Protein AF-A0A6V7WY83-F1 (afdb_monomer)

Solvent-accessible surface area (backbone atoms only — not comparable to full-atom values): 13152 Å² total; per-residue (Å²): 135,62,70,65,58,57,52,51,50,51,52,49,50,51,55,50,52,51,52,49,53,51,50,54,50,52,52,53,50,50,53,57,44,48,75,27,48,89,73,71,54,66,61,45,26,69,58,51,51,53,51,48,52,54,61,70,31,86,90,43,90,66,53,75,66,56,56,50,48,50,48,52,48,47,45,56,22,28,56,30,62,46,68,61,36,6,47,59,43,34,69,76,31,90,92,35,24,68,62,49,52,54,48,49,42,55,50,53,49,52,50,53,58,51,55,60,73,51,49,48,91,40,65,75,38,22,52,49,48,56,64,47,44,60,50,58,30,47,56,72,46,59,42,46,87,49,29,37,63,42,59,96,38,74,84,49,41,58,58,52,41,51,51,35,47,62,58,44,43,86,60,35,39,74,66,51,44,51,38,49,51,51,49,51,52,55,27,67,51,70,97,58,70,55,52,58,68,69,45,49,52,37,48,50,51,44,45,51,56,31,51,33,56,64,71,66,54,84,68,87,72,74,76,69,74,61,60,70,70,65,60,82,70,69,80,129

Secondary structure (DSSP, 8-state):
--HHHHHHHHHHHHHHHHHHHHHHHHHHHHHHHHTTGGGT-PPPHHHHHHHHHHHT-TTS---HHHHHHHHHHHHHHHT---TTT-GGGGGG-TTTHHHHHHHHHHHHHHHHHHHHH--TTSHHHHHHHHHHHHHHHHHHS-STTT-GGGTT-TTTHHHHHHHHHHHHGGG--HHHHHHHHHHHHHHTSSSS-SS-HHHHHHHHHHHHHHHHHHTT---TT--GGGSTTTSTT---

Organism: Meloidogyne enterolobii (NCBI:txid390850)

Foldseek 3Di:
DDPVVVVVVVVVVVVVVVVVVVLVVLQVVLVVQLVCLVVVPAAFLVVLLVSLVQQLDPVRPHDPVSLLSSLLSLQSLQQDLDCGSRNVVLCVDPVRNVSSLVSLLSSVLVLLVLLLVADLVDLVRLVSLQSNLLSLLLLCDPDCRSRVNCVVVVVCSLVSNVSSLVSCLVVLDPSSLVSLVNNLCSQPPDDDRSHDPVSSVSSVSSSVSSVCSVVVPPCSDDPVPVVVVPVVPDDD

pLDDT: mean 84.51, std 15.87, range [28.5, 95.88]

Structure (mmCIF, N/CA/C/O backbone):
data_AF-A0A6V7WY83-F1
#
_entry.id   AF-A0A6V7WY83-F1
#
loop_
_atom_site.group_PDB
_atom_site.id
_atom_site.type_symbol
_atom_site.label_atom_id
_atom_site.label_alt_id
_atom_site.label_comp_id
_atom_site.label_asym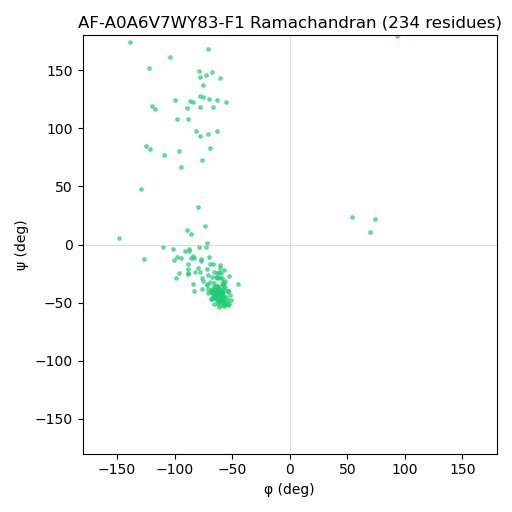_id
_atom_site.label_entity_id
_atom_site.label_seq_id
_atom_site.pdbx_PDB_ins_code
_atom_site.Cartn_x
_atom_site.Cartn_y
_atom_site.Cartn_z
_atom_site.occupancy
_atom_site.B_iso_or_equiv
_atom_site.auth_seq_id
_atom_site.auth_comp_id
_atom_site.auth_asym_id
_atom_site.auth_atom_id
_atom_site.pdbx_PDB_model_num
ATOM 1 N N . MET A 1 1 ? 8.026 -30.517 -40.833 1.00 54.44 1 MET A N 1
ATOM 2 C CA . MET A 1 1 ? 7.761 -29.349 -39.965 1.00 54.44 1 MET A CA 1
ATOM 3 C C . MET A 1 1 ? 6.560 -29.730 -39.121 1.00 54.44 1 MET A C 1
ATOM 5 O O . MET A 1 1 ? 5.468 -29.857 -39.664 1.00 54.44 1 MET A O 1
ATOM 9 N N . ASP A 1 2 ? 6.800 -30.103 -37.867 1.00 61.19 2 ASP A N 1
ATOM 10 C CA . ASP A 1 2 ? 5.861 -30.913 -37.087 1.00 61.19 2 ASP A CA 1
ATOM 11 C C . ASP A 1 2 ? 4.600 -30.136 -36.712 1.00 61.19 2 ASP A C 1
ATOM 13 O O . ASP A 1 2 ? 4.671 -29.077 -36.088 1.00 61.19 2 ASP A O 1
ATOM 17 N N . GLN A 1 3 ? 3.431 -30.686 -37.055 1.00 68.44 3 GLN A N 1
ATOM 18 C CA . GLN A 1 3 ? 2.115 -30.130 -36.706 1.00 68.44 3 GLN A CA 1
ATOM 19 C C . GLN A 1 3 ? 1.974 -29.850 -35.198 1.00 68.44 3 GLN A C 1
ATOM 21 O O . GLN A 1 3 ? 1.271 -28.919 -34.809 1.00 68.44 3 GLN A O 1
ATOM 26 N N . ASN A 1 4 ? 2.710 -30.583 -34.359 1.00 79.62 4 ASN A N 1
ATOM 27 C CA . ASN A 1 4 ? 2.767 -30.378 -32.912 1.00 79.62 4 ASN A CA 1
ATOM 28 C C . ASN A 1 4 ? 3.344 -29.005 -32.527 1.00 79.62 4 ASN A C 1
ATOM 30 O O . ASN A 1 4 ? 2.796 -28.340 -31.652 1.00 79.62 4 ASN A O 1
ATOM 34 N N . ILE A 1 5 ? 4.364 -28.518 -33.243 1.00 86.12 5 ILE A N 1
ATOM 35 C CA . ILE A 1 5 ? 4.978 -27.207 -32.977 1.00 86.12 5 ILE A CA 1
ATOM 36 C C . ILE A 1 5 ? 3.976 -26.082 -33.258 1.00 86.12 5 ILE A C 1
ATOM 38 O O . ILE A 1 5 ? 3.876 -25.124 -32.492 1.00 86.12 5 ILE A O 1
ATOM 42 N N . LEU A 1 6 ? 3.193 -26.203 -34.336 1.00 86.62 6 LEU A N 1
ATOM 43 C CA . LEU A 1 6 ? 2.174 -25.211 -34.681 1.00 86.62 6 LEU A CA 1
ATOM 44 C C . LEU A 1 6 ? 1.051 -25.174 -33.632 1.00 86.62 6 LEU A C 1
ATOM 46 O O . LEU A 1 6 ? 0.606 -24.095 -33.240 1.00 86.62 6 LEU A O 1
ATOM 50 N N . VAL A 1 7 ? 0.605 -26.342 -33.160 1.00 89.75 7 VAL A N 1
ATOM 51 C CA . VAL A 1 7 ? -0.433 -26.457 -32.123 1.00 89.75 7 VAL A CA 1
ATOM 52 C C . VAL A 1 7 ? 0.045 -25.862 -30.798 1.00 89.75 7 VAL A C 1
ATOM 54 O O . VAL A 1 7 ? -0.696 -25.106 -30.163 1.00 89.75 7 VAL A O 1
ATOM 57 N N . ASP A 1 8 ? 1.284 -26.134 -30.397 1.00 90.62 8 ASP A N 1
ATOM 58 C CA . ASP A 1 8 ? 1.850 -25.590 -29.163 1.00 90.62 8 ASP A CA 1
ATOM 59 C C . ASP A 1 8 ? 2.059 -24.076 -29.252 1.00 90.62 8 ASP A C 1
ATOM 61 O O . ASP A 1 8 ? 1.702 -23.345 -28.321 1.00 90.62 8 ASP A O 1
ATOM 65 N N . LEU A 1 9 ? 2.502 -23.572 -30.408 1.00 90.00 9 LEU A N 1
ATOM 66 C CA . LEU A 1 9 ? 2.594 -22.136 -30.665 1.00 90.00 9 LEU A CA 1
ATOM 67 C C . LEU A 1 9 ? 1.218 -21.459 -30.578 1.00 90.00 9 LEU A C 1
ATOM 69 O O . LEU A 1 9 ? 1.082 -20.409 -29.949 1.00 90.00 9 LEU A O 1
ATOM 73 N N . GLN A 1 10 ? 0.173 -22.065 -31.151 1.00 90.00 10 GLN A N 1
ATOM 74 C CA . GLN A 1 10 ? -1.194 -21.541 -31.073 1.00 90.00 10 GLN A CA 1
ATOM 75 C C . GLN A 1 10 ? -1.731 -21.528 -29.637 1.00 90.00 10 GLN A C 1
ATOM 77 O O . GLN A 1 10 ? -2.375 -20.556 -29.232 1.00 90.00 10 GLN A O 1
ATOM 82 N N . ARG A 1 11 ? -1.467 -22.574 -28.845 1.00 90.06 11 ARG A N 1
ATOM 83 C CA . ARG A 1 11 ? -1.844 -22.631 -27.422 1.00 90.06 11 ARG A CA 1
ATOM 84 C C . ARG A 1 11 ? -1.148 -21.535 -26.624 1.00 90.06 11 ARG A C 1
ATOM 86 O O . ARG A 1 11 ? -1.812 -20.811 -25.877 1.00 90.06 11 ARG A O 1
ATOM 93 N N . PHE A 1 12 ? 0.156 -21.367 -26.830 1.00 88.88 12 PHE A N 1
ATOM 94 C CA . PHE A 1 12 ? 0.932 -20.319 -26.179 1.00 88.88 12 PHE A CA 1
ATOM 95 C C . PHE A 1 12 ? 0.417 -18.924 -26.555 1.00 88.88 12 PHE A C 1
ATOM 97 O O . PHE A 1 12 ? 0.133 -18.114 -25.669 1.00 88.88 12 PHE A O 1
ATOM 104 N N . ALA A 1 13 ? 0.206 -18.669 -27.851 1.00 85.75 13 ALA A N 1
ATOM 105 C CA . ALA A 1 13 ? -0.299 -17.397 -28.358 1.00 85.75 13 ALA A CA 1
ATOM 106 C C . ALA A 1 13 ? -1.690 -17.060 -27.797 1.00 85.75 13 ALA A C 1
ATOM 108 O O . ALA A 1 13 ? -1.910 -15.941 -27.333 1.00 85.75 13 ALA A O 1
ATOM 109 N N . ARG A 1 14 ? -2.622 -18.024 -27.758 1.00 89.12 14 ARG A N 1
ATOM 110 C CA . ARG A 1 14 ? -3.957 -17.832 -27.160 1.00 89.12 14 ARG A CA 1
ATOM 111 C C . ARG A 1 14 ? -3.870 -17.501 -25.674 1.00 89.12 14 ARG A C 1
ATOM 113 O O . ARG A 1 14 ? -4.518 -16.559 -25.224 1.00 89.12 14 ARG A O 1
ATOM 120 N N . GLY A 1 15 ? -3.046 -18.236 -24.925 1.00 87.50 15 GLY A N 1
ATOM 121 C CA . GLY A 1 15 ? -2.824 -17.972 -23.504 1.00 87.50 15 GLY A CA 1
ATOM 122 C C . GLY A 1 15 ? -2.236 -16.581 -23.260 1.00 87.50 15 GLY A C 1
ATOM 123 O O . GLY A 1 15 ? -2.701 -15.861 -22.379 1.00 87.50 15 GLY A O 1
ATOM 124 N N . TYR A 1 16 ? -1.252 -16.177 -24.065 1.00 85.56 16 TYR A N 1
ATOM 125 C CA . TYR A 1 16 ? -0.654 -14.845 -23.997 1.00 85.56 16 TYR A CA 1
ATOM 126 C C . TYR A 1 16 ? -1.677 -13.740 -24.296 1.00 85.56 16 TYR A C 1
ATOM 128 O O . TYR A 1 16 ? -1.819 -12.810 -23.504 1.00 85.56 16 TYR A O 1
ATOM 136 N N . LEU A 1 17 ? -2.444 -13.863 -25.386 1.00 85.12 17 LEU A N 1
ATOM 137 C CA . LEU A 1 17 ? -3.462 -12.879 -25.769 1.00 85.12 17 LEU A CA 1
ATOM 138 C C . LEU A 1 17 ? -4.568 -12.741 -24.715 1.00 85.12 17 LEU A C 1
ATOM 140 O O . LEU A 1 17 ? -4.991 -11.624 -24.423 1.00 85.12 17 LEU A O 1
ATOM 144 N N . LEU A 1 18 ? -5.019 -13.851 -24.122 1.00 88.38 18 LEU A N 1
ATOM 145 C CA . LEU A 1 18 ? -6.007 -13.827 -23.041 1.00 88.38 18 LEU A CA 1
ATOM 146 C C . LEU A 1 18 ? -5.470 -13.113 -21.798 1.00 88.38 18 LEU A C 1
ATOM 148 O O . LEU A 1 18 ? -6.160 -12.253 -21.253 1.00 88.38 18 LEU A O 1
ATOM 152 N N . ARG A 1 19 ? -4.231 -13.408 -21.382 1.00 84.50 19 ARG A N 1
ATOM 153 C CA . ARG A 1 19 ? -3.586 -12.717 -20.254 1.00 84.50 19 ARG A CA 1
ATOM 154 C C . ARG A 1 19 ? -3.428 -11.221 -20.518 1.00 84.50 19 ARG A C 1
ATOM 156 O O . ARG A 1 19 ? -3.717 -10.429 -19.629 1.00 84.50 19 ARG A O 1
ATOM 163 N N . LYS A 1 20 ? -3.055 -10.835 -21.742 1.00 83.06 20 LYS A N 1
ATOM 164 C CA . LYS A 1 20 ? -2.945 -9.426 -22.142 1.00 83.06 20 LYS A CA 1
ATOM 165 C C . LYS A 1 20 ? -4.294 -8.702 -22.079 1.00 83.06 20 LYS A C 1
ATOM 167 O O . LYS A 1 20 ? -4.387 -7.653 -21.458 1.00 83.06 20 LYS A O 1
ATOM 172 N N . ARG A 1 21 ? -5.362 -9.293 -22.629 1.00 86.38 21 ARG A N 1
ATOM 173 C CA . ARG A 1 21 ? -6.723 -8.720 -22.549 1.00 86.38 21 ARG A CA 1
ATOM 174 C C . ARG A 1 21 ? -7.217 -8.590 -21.113 1.00 86.38 21 ARG A C 1
ATOM 176 O O . ARG A 1 21 ? -7.842 -7.594 -20.767 1.00 86.38 21 ARG A O 1
ATOM 183 N N . PHE A 1 22 ? -6.943 -9.595 -20.283 1.00 86.50 22 PHE A N 1
ATOM 184 C CA . PHE A 1 22 ? -7.258 -9.533 -18.861 1.00 86.50 22 PHE A CA 1
ATOM 185 C C . PHE A 1 22 ? -6.503 -8.385 -18.181 1.00 86.50 22 PHE A C 1
ATOM 187 O O . PHE A 1 22 ? -7.103 -7.623 -17.427 1.00 86.50 22 PHE A O 1
ATOM 194 N N . GLN A 1 23 ? -5.220 -8.209 -18.506 1.00 83.69 23 GLN A N 1
ATOM 195 C CA . GLN A 1 23 ? -4.424 -7.097 -18.001 1.00 83.69 23 GLN A CA 1
ATOM 196 C C . GLN A 1 23 ? -4.987 -5.734 -18.407 1.00 83.69 23 GLN A C 1
ATOM 198 O O . GLN A 1 23 ? -5.176 -4.875 -17.546 1.00 83.69 23 GLN A O 1
ATOM 203 N N . ASP A 1 24 ? -5.327 -5.557 -19.682 1.00 86.62 24 ASP A N 1
ATOM 204 C CA . ASP A 1 24 ? -5.935 -4.320 -20.175 1.00 86.62 24 ASP A CA 1
ATOM 205 C C . ASP A 1 24 ? -7.284 -4.044 -19.486 1.00 86.62 24 ASP A C 1
ATOM 207 O O . ASP A 1 24 ? -7.573 -2.908 -19.111 1.00 86.62 24 ASP A O 1
ATOM 211 N N . SER A 1 25 ? -8.089 -5.084 -19.237 1.00 88.75 25 SER A N 1
ATOM 212 C CA . SER A 1 25 ? -9.352 -4.966 -18.498 1.00 88.75 25 SER A CA 1
ATOM 213 C C . SER A 1 25 ? -9.144 -4.472 -17.065 1.00 88.75 25 SER A C 1
ATOM 215 O O . SER A 1 25 ? -9.853 -3.569 -16.627 1.00 88.75 25 SER A O 1
ATOM 217 N N . VAL A 1 26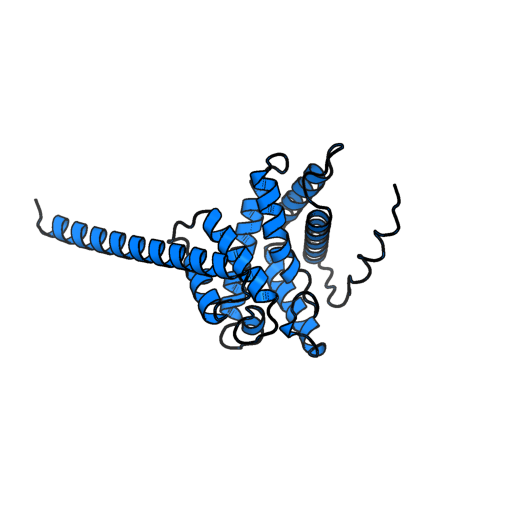 ? -8.175 -5.037 -16.339 1.00 87.38 26 VAL A N 1
ATOM 218 C CA . VAL A 1 26 ? -7.857 -4.637 -14.957 1.00 87.38 26 VAL A CA 1
ATOM 219 C C . VAL A 1 26 ? -7.328 -3.205 -14.914 1.00 87.38 26 VAL A C 1
ATOM 221 O O . VAL A 1 26 ? -7.748 -2.421 -14.064 1.00 87.38 26 VAL A O 1
ATOM 224 N N . ARG A 1 27 ? -6.462 -2.824 -15.861 1.00 87.44 27 ARG A N 1
ATOM 225 C CA . ARG A 1 27 ? -5.957 -1.450 -15.988 1.00 87.44 27 ARG A CA 1
ATOM 226 C C . ARG A 1 27 ? -7.095 -0.455 -16.216 1.00 87.44 27 ARG A C 1
ATOM 228 O O . ARG A 1 27 ? -7.180 0.551 -15.516 1.00 87.44 27 ARG A O 1
ATOM 235 N N . ASN A 1 28 ? -7.990 -0.746 -17.157 1.00 89.69 28 ASN A N 1
ATOM 236 C CA . ASN A 1 28 ? -9.140 0.112 -17.446 1.00 89.69 28 ASN A CA 1
ATOM 237 C C . ASN A 1 28 ? -10.076 0.233 -16.239 1.00 89.69 28 ASN A C 1
ATOM 239 O O . ASN A 1 28 ? -10.600 1.311 -15.957 1.00 89.69 28 ASN A O 1
ATOM 243 N N . GLU A 1 29 ? -10.265 -0.861 -15.504 1.00 90.69 29 GLU A N 1
ATOM 244 C CA . GLU A 1 29 ? -11.048 -0.864 -14.276 1.00 90.69 29 GLU A CA 1
ATOM 245 C C . GLU A 1 29 ? -10.412 0.003 -13.180 1.00 90.69 29 GLU A C 1
ATOM 247 O O . GLU A 1 29 ? -11.119 0.799 -12.563 1.00 90.69 29 GLU A O 1
ATOM 252 N N . LEU A 1 30 ? -9.092 -0.071 -12.983 1.00 90.25 30 LEU A N 1
ATOM 253 C CA . LEU A 1 30 ? -8.368 0.783 -12.033 1.00 90.25 30 LEU A CA 1
ATOM 254 C C . LEU A 1 30 ? -8.509 2.262 -12.371 1.00 90.25 30 LEU A C 1
ATOM 256 O O . LEU A 1 30 ? -8.848 3.049 -11.493 1.00 90.25 30 LEU A O 1
ATOM 260 N N . VAL A 1 31 ? -8.315 2.635 -13.638 1.00 90.31 31 VAL A N 1
ATOM 261 C CA . VAL A 1 31 ? -8.489 4.023 -14.094 1.00 90.31 31 VAL A CA 1
ATOM 262 C C . VAL A 1 31 ? -9.931 4.488 -13.870 1.00 90.31 31 VAL A C 1
ATOM 264 O O . VAL A 1 31 ? -10.163 5.581 -13.359 1.00 90.31 31 VAL A O 1
ATOM 267 N N . CYS A 1 32 ? -10.918 3.645 -14.187 1.00 90.44 32 CYS A N 1
ATOM 268 C CA . CYS A 1 32 ? -12.332 3.950 -13.967 1.00 90.44 32 CYS A CA 1
ATOM 269 C C . CYS A 1 32 ? -12.661 4.166 -12.483 1.00 90.44 32 CYS A C 1
ATOM 271 O O . CYS A 1 32 ? -13.420 5.079 -12.154 1.00 90.44 32 CYS A O 1
ATOM 273 N N . ILE A 1 33 ? -12.099 3.347 -11.589 1.00 91.31 33 ILE A N 1
ATOM 274 C CA . ILE A 1 33 ? -12.277 3.493 -10.141 1.00 91.31 33 ILE A CA 1
ATOM 275 C C . ILE A 1 33 ? -11.573 4.757 -9.640 1.00 91.31 33 ILE A C 1
ATOM 277 O O . ILE A 1 33 ? -12.188 5.532 -8.910 1.00 91.31 33 ILE A O 1
ATOM 281 N N . HIS A 1 34 ? -10.324 4.992 -10.050 1.00 90.31 34 HIS A N 1
ATOM 282 C CA . HIS A 1 34 ? -9.534 6.153 -9.630 1.00 90.31 34 HIS A CA 1
ATOM 283 C C . HIS A 1 34 ? -10.227 7.471 -9.989 1.00 90.31 34 HIS A C 1
ATOM 285 O O . HIS A 1 34 ? -10.458 8.307 -9.117 1.00 90.31 34 HIS A O 1
ATOM 291 N N . ASN A 1 35 ? -10.727 7.584 -11.223 1.00 89.44 35 ASN A N 1
ATOM 292 C CA . ASN A 1 35 ? -11.493 8.746 -11.689 1.00 89.44 35 ASN A CA 1
ATOM 293 C C . ASN A 1 35 ? -12.792 8.994 -10.898 1.00 89.44 35 ASN A C 1
ATOM 295 O O . ASN A 1 35 ? -13.368 10.077 -10.972 1.00 89.44 35 ASN A O 1
ATOM 299 N N . LYS A 1 36 ? -13.285 7.991 -10.163 1.00 89.00 36 LYS A N 1
ATOM 300 C CA . LYS A 1 36 ? -14.518 8.052 -9.368 1.00 89.00 36 LYS A CA 1
ATOM 301 C C . LYS A 1 36 ? -14.274 8.263 -7.869 1.00 89.00 36 LYS A C 1
ATOM 303 O O . LYS A 1 36 ? -15.253 8.433 -7.138 1.00 89.00 36 LYS A O 1
ATOM 308 N N . ILE A 1 37 ? -13.015 8.296 -7.410 1.00 86.44 37 ILE A N 1
ATOM 309 C CA . ILE A 1 37 ? -12.666 8.522 -5.995 1.00 86.44 37 ILE A CA 1
ATOM 310 C C . ILE A 1 37 ? -13.233 9.856 -5.497 1.00 86.44 37 ILE A C 1
ATOM 312 O O . ILE A 1 37 ? -13.820 9.899 -4.418 1.00 86.44 37 ILE A O 1
ATOM 316 N N . SER A 1 38 ? -13.111 10.926 -6.291 1.00 78.88 38 SER A N 1
ATOM 317 C CA . SER A 1 38 ? -13.595 12.273 -5.944 1.00 78.88 38 SER A CA 1
ATOM 318 C C . SER A 1 38 ? -15.101 12.324 -5.671 1.00 78.88 38 SER A C 1
ATOM 320 O O . SER A 1 38 ? -15.553 13.110 -4.845 1.00 78.88 38 SER A O 1
ATOM 322 N N . ASN A 1 39 ? -15.868 11.429 -6.296 1.00 79.44 39 ASN A N 1
ATOM 323 C CA . ASN A 1 39 ? -17.313 11.300 -6.108 1.00 79.44 39 ASN A CA 1
ATOM 324 C C . ASN A 1 39 ? -17.684 10.333 -4.966 1.00 79.44 39 ASN A C 1
ATOM 326 O O . ASN A 1 39 ? -18.832 9.899 -4.871 1.00 79.44 39 ASN A O 1
ATOM 330 N N . ASN A 1 40 ? -16.714 9.936 -4.132 1.00 76.31 40 ASN A N 1
ATOM 331 C CA . ASN A 1 40 ? -16.861 8.966 -3.042 1.00 76.31 40 ASN A CA 1
ATOM 332 C C . ASN A 1 40 ? -17.448 7.605 -3.490 1.00 76.31 40 ASN A C 1
ATOM 334 O O . ASN A 1 40 ? -18.040 6.843 -2.711 1.00 76.31 40 ASN A O 1
ATOM 338 N N . ASN A 1 41 ? -17.289 7.280 -4.776 1.00 86.19 41 ASN A N 1
ATOM 339 C CA . ASN A 1 41 ? -17.796 6.053 -5.371 1.00 86.19 41 ASN A CA 1
ATOM 340 C C . ASN A 1 41 ? -16.706 4.977 -5.371 1.00 86.19 41 ASN A C 1
ATOM 342 O O . ASN A 1 41 ? -16.174 4.581 -6.408 1.00 86.19 41 ASN A O 1
ATOM 346 N N . LEU A 1 42 ? -16.350 4.555 -4.159 1.00 90.00 42 LEU A N 1
ATOM 347 C CA . LEU A 1 42 ? -15.373 3.502 -3.915 1.00 90.00 42 LEU A CA 1
ATOM 348 C C . LEU A 1 42 ? -15.987 2.110 -4.146 1.00 90.00 42 LEU A C 1
ATOM 350 O O . LEU A 1 42 ? -17.160 1.904 -3.812 1.00 90.00 42 LEU A O 1
ATOM 354 N N . PRO A 1 43 ? -15.205 1.155 -4.684 1.00 91.38 43 PRO A N 1
ATOM 355 C CA . PRO A 1 43 ? -15.633 -0.228 -4.846 1.00 91.38 43 PRO A CA 1
ATOM 356 C C . PRO A 1 43 ? -15.721 -0.941 -3.492 1.00 91.38 43 PRO A C 1
ATOM 358 O O . PRO A 1 43 ? -15.190 -0.469 -2.485 1.00 91.38 43 PRO A O 1
ATOM 361 N N . ASP A 1 44 ? -16.323 -2.128 -3.495 1.00 93.94 44 ASP A N 1
ATOM 362 C CA . ASP A 1 44 ? -16.289 -3.014 -2.335 1.00 93.94 44 ASP A CA 1
ATOM 363 C C . ASP A 1 44 ? -14.850 -3.407 -1.970 1.00 93.94 44 ASP A C 1
ATOM 365 O O . ASP A 1 44 ? -14.001 -3.672 -2.830 1.00 93.94 44 ASP A O 1
ATOM 369 N N . ASN A 1 45 ? -14.594 -3.519 -0.671 1.00 94.88 45 ASN A N 1
ATOM 370 C CA . ASN A 1 45 ? -13.310 -3.892 -0.083 1.00 94.88 45 ASN A CA 1
ATOM 371 C C . ASN A 1 45 ? -12.756 -5.221 -0.645 1.00 94.88 45 ASN A C 1
ATOM 373 O O . ASN A 1 45 ? -11.569 -5.326 -0.949 1.00 94.88 45 ASN A O 1
ATOM 377 N N . THR A 1 46 ? -13.605 -6.227 -0.864 1.00 95.19 46 THR A N 1
ATOM 378 C CA . THR A 1 46 ? -13.231 -7.542 -1.401 1.00 95.19 46 THR A CA 1
ATOM 379 C C . THR A 1 46 ? -12.873 -7.465 -2.878 1.00 95.19 46 THR A C 1
ATOM 381 O O . THR A 1 46 ? -11.980 -8.178 -3.340 1.00 95.19 46 THR A O 1
ATOM 384 N N . LYS A 1 47 ? -13.532 -6.580 -3.633 1.00 93.94 47 LYS A N 1
ATOM 385 C CA . LYS A 1 47 ? -13.170 -6.286 -5.019 1.00 93.94 47 LYS A CA 1
ATOM 386 C C . LYS A 1 47 ? -11.805 -5.605 -5.072 1.00 93.94 47 LYS A C 1
ATOM 388 O O . LYS A 1 47 ? -10.966 -6.001 -5.879 1.00 93.94 47 LYS A O 1
ATOM 393 N N . LEU A 1 48 ? -11.555 -4.655 -4.172 1.00 94.19 48 LEU A N 1
ATOM 394 C CA . LEU A 1 48 ? -10.261 -3.988 -4.063 1.00 94.19 48 LEU A CA 1
ATOM 395 C C . LEU A 1 48 ? -9.136 -4.963 -3.682 1.00 94.19 48 LEU A C 1
ATOM 397 O O . LEU A 1 48 ? -8.067 -4.923 -4.286 1.00 94.19 48 LEU A O 1
ATOM 401 N N . LEU A 1 49 ? -9.398 -5.895 -2.760 1.00 94.56 49 LEU A N 1
ATOM 402 C CA . LEU A 1 49 ? -8.474 -6.980 -2.413 1.00 94.56 49 LEU A CA 1
ATOM 403 C C . LEU A 1 49 ? -8.116 -7.826 -3.642 1.00 94.56 49 LEU A C 1
ATOM 405 O O . LEU A 1 49 ? -6.937 -8.050 -3.905 1.00 94.56 49 LEU A O 1
ATOM 409 N N . LYS A 1 50 ? -9.114 -8.252 -4.428 1.00 92.19 50 LYS A N 1
ATOM 410 C CA . LYS A 1 50 ? -8.893 -9.035 -5.657 1.00 92.19 50 LYS A CA 1
ATOM 411 C C . LYS A 1 50 ? -8.046 -8.272 -6.676 1.00 92.19 50 LYS A C 1
ATOM 413 O O . LYS A 1 50 ? -7.098 -8.844 -7.209 1.00 92.19 50 LYS A O 1
ATOM 418 N N . LEU A 1 51 ? -8.356 -6.996 -6.911 1.00 91.25 51 LEU A N 1
ATOM 419 C CA . LEU A 1 51 ? -7.577 -6.134 -7.806 1.00 91.25 51 LEU A CA 1
ATOM 420 C C . LEU A 1 51 ? -6.126 -6.011 -7.333 1.00 91.25 51 LEU A C 1
ATOM 422 O O . LEU A 1 51 ? -5.203 -6.241 -8.111 1.00 91.25 51 LEU A O 1
ATOM 426 N N . GLY A 1 52 ? -5.918 -5.748 -6.043 1.00 90.62 52 GLY A N 1
ATOM 427 C CA . GLY A 1 52 ? -4.584 -5.683 -5.458 1.00 90.62 52 GLY A CA 1
ATOM 428 C C . GLY A 1 52 ? -3.814 -6.994 -5.597 1.00 90.62 52 GLY A C 1
ATOM 429 O O . GLY A 1 52 ? -2.633 -6.977 -5.932 1.00 90.62 52 GLY A O 1
ATOM 430 N N . CYS A 1 53 ? -4.462 -8.145 -5.397 1.00 89.50 53 CYS A N 1
ATOM 431 C CA . CYS A 1 53 ? -3.824 -9.450 -5.581 1.00 89.50 53 CYS A CA 1
ATOM 432 C C . CYS A 1 53 ? -3.364 -9.679 -7.027 1.00 89.50 53 CYS A C 1
ATOM 434 O O . CYS A 1 53 ? -2.303 -10.269 -7.230 1.00 89.50 53 CYS A O 1
ATOM 436 N N . VAL A 1 54 ? -4.127 -9.205 -8.017 1.00 87.62 54 VAL A N 1
ATOM 437 C CA . VAL A 1 54 ? -3.727 -9.261 -9.431 1.00 87.62 54 VAL A CA 1
ATOM 438 C C . VAL A 1 54 ? -2.525 -8.352 -9.686 1.00 87.62 54 VAL A C 1
ATOM 440 O O . VAL A 1 54 ? -1.545 -8.806 -10.269 1.00 87.62 54 VAL A O 1
ATOM 443 N N . LEU A 1 55 ? -2.555 -7.113 -9.187 1.00 85.06 55 LEU A N 1
ATOM 444 C CA . LEU A 1 55 ? -1.458 -6.153 -9.353 1.00 85.06 55 LEU A CA 1
ATOM 445 C C . LEU A 1 55 ? -0.168 -6.575 -8.633 1.00 85.06 55 LEU A C 1
ATOM 447 O O . LEU A 1 55 ? 0.948 -6.324 -9.083 1.00 85.06 55 LEU A O 1
ATOM 451 N N . ASN A 1 56 ? -0.287 -7.249 -7.494 1.00 79.12 56 ASN A N 1
ATOM 452 C CA . ASN A 1 56 ? 0.871 -7.752 -6.763 1.00 79.12 56 ASN A CA 1
ATOM 453 C C . ASN A 1 56 ? 1.358 -9.123 -7.234 1.00 79.12 56 ASN A C 1
ATOM 455 O O . ASN A 1 56 ? 2.249 -9.697 -6.606 1.00 79.12 56 ASN A O 1
ATOM 459 N N . ASN A 1 57 ? 0.830 -9.633 -8.345 1.00 79.44 57 ASN A N 1
ATOM 460 C CA . ASN A 1 57 ? 1.300 -10.864 -8.951 1.00 79.44 57 ASN A CA 1
ATOM 461 C C . ASN A 1 57 ? 2.474 -10.594 -9.907 1.00 79.44 57 ASN A C 1
ATOM 463 O O . ASN A 1 57 ? 2.328 -9.855 -10.872 1.00 79.44 57 ASN A O 1
ATOM 467 N N . ASN A 1 58 ? 3.619 -11.242 -9.679 1.00 65.56 58 ASN A N 1
ATOM 468 C CA . ASN A 1 58 ? 4.842 -11.068 -10.479 1.00 65.56 58 ASN A CA 1
ATOM 469 C C . ASN A 1 58 ? 4.673 -11.437 -11.966 1.00 65.56 58 ASN A C 1
ATOM 471 O O . ASN A 1 58 ? 5.466 -11.006 -12.796 1.00 65.56 58 ASN A O 1
ATOM 475 N N . TYR A 1 59 ? 3.650 -12.227 -12.311 1.00 61.66 59 TYR A N 1
ATOM 476 C CA . TYR A 1 59 ? 3.320 -12.558 -13.704 1.00 61.66 59 TYR A CA 1
ATOM 477 C C . TYR A 1 59 ? 2.602 -11.431 -14.449 1.00 61.66 59 TYR A C 1
ATOM 479 O O . TYR A 1 59 ? 2.471 -11.478 -15.672 1.00 61.66 59 TYR A O 1
ATOM 487 N N . PHE A 1 60 ? 2.105 -10.443 -13.716 1.00 64.81 60 PHE A N 1
ATOM 488 C CA . PHE A 1 60 ? 1.487 -9.256 -14.264 1.00 64.81 60 PHE A CA 1
ATOM 489 C C . PHE A 1 60 ? 2.561 -8.166 -14.266 1.00 64.81 60 PHE A C 1
ATOM 491 O O . PHE A 1 60 ? 2.976 -7.694 -13.209 1.00 64.81 60 PHE A O 1
ATOM 498 N N . CYS A 1 61 ? 3.071 -7.800 -15.445 1.00 60.69 61 CYS A N 1
ATOM 499 C CA . CYS A 1 61 ? 3.999 -6.674 -15.576 1.00 60.69 61 CYS A CA 1
ATOM 500 C C . CYS A 1 61 ? 3.234 -5.374 -15.315 1.00 60.69 61 CYS A C 1
ATOM 502 O O . CYS A 1 61 ? 2.744 -4.737 -16.248 1.00 60.69 61 CYS A O 1
ATOM 504 N N . VAL A 1 62 ? 3.080 -5.043 -14.038 1.00 67.12 62 VAL A N 1
ATOM 505 C CA . VAL A 1 62 ? 2.452 -3.815 -13.562 1.00 67.12 62 VAL A CA 1
ATOM 506 C C . VAL A 1 62 ? 3.424 -2.660 -13.760 1.00 67.12 62 VAL A C 1
ATOM 508 O O . VAL A 1 62 ? 4.567 -2.721 -13.307 1.00 67.12 62 VAL A O 1
ATOM 511 N N . ASP A 1 63 ? 2.961 -1.606 -14.425 1.00 74.12 63 ASP A N 1
ATOM 512 C CA . ASP A 1 63 ? 3.696 -0.344 -14.496 1.00 74.12 63 ASP A CA 1
ATOM 513 C C . ASP A 1 63 ? 3.623 0.377 -13.138 1.00 74.12 63 ASP A C 1
ATOM 515 O O . ASP A 1 63 ? 2.604 0.343 -12.447 1.00 74.12 63 ASP A O 1
ATOM 519 N N . SER A 1 64 ? 4.686 1.088 -12.773 1.00 74.81 64 SER A N 1
ATOM 520 C CA . SER A 1 64 ? 4.750 1.986 -11.612 1.00 74.81 64 SER A CA 1
ATOM 521 C C . SER A 1 64 ? 3.515 2.895 -11.472 1.00 74.81 64 SER A C 1
ATOM 523 O O . SER A 1 64 ? 3.045 3.145 -10.361 1.00 74.81 64 SER A O 1
ATOM 525 N N . ASN A 1 65 ? 2.935 3.321 -12.599 1.00 82.50 65 ASN A N 1
ATOM 526 C CA . ASN A 1 65 ? 1.718 4.132 -12.648 1.00 82.50 65 ASN A CA 1
ATOM 527 C C . ASN A 1 65 ? 0.470 3.400 -12.121 1.00 82.50 65 ASN A C 1
ATOM 529 O O . ASN A 1 65 ? -0.366 4.004 -11.457 1.00 82.50 65 ASN A O 1
ATOM 533 N N . GLU A 1 66 ? 0.326 2.100 -12.373 1.00 86.06 66 GLU A N 1
ATOM 534 C CA . GLU A 1 66 ? -0.819 1.315 -11.885 1.00 86.06 66 GLU A CA 1
ATOM 535 C C . GLU A 1 66 ? -0.755 1.101 -10.373 1.00 86.06 66 GLU A C 1
ATOM 537 O O . GLU A 1 66 ? -1.783 1.167 -9.699 1.00 86.06 66 GLU A O 1
ATOM 542 N N . ILE A 1 67 ? 0.451 0.883 -9.834 1.00 86.56 67 ILE A N 1
ATOM 543 C CA . ILE A 1 67 ? 0.672 0.792 -8.384 1.00 86.56 67 ILE A CA 1
ATOM 544 C C . ILE A 1 67 ? 0.280 2.112 -7.728 1.00 86.56 67 ILE A C 1
ATOM 546 O O . ILE A 1 67 ? -0.430 2.103 -6.728 1.00 86.56 67 ILE A O 1
ATOM 550 N N . TYR A 1 68 ? 0.687 3.239 -8.317 1.00 86.50 68 TYR A N 1
ATOM 551 C CA . TYR A 1 68 ? 0.302 4.569 -7.853 1.00 86.50 68 TYR A CA 1
ATOM 552 C C . TYR A 1 68 ? -1.224 4.738 -7.791 1.00 86.50 68 TYR A C 1
ATOM 554 O O . TYR A 1 68 ? -1.756 5.053 -6.728 1.00 86.50 68 TYR A O 1
ATOM 562 N N . LEU A 1 69 ? -1.937 4.434 -8.883 1.00 89.69 69 LEU A N 1
ATOM 563 C CA . LEU A 1 69 ? -3.401 4.537 -8.916 1.00 89.69 69 LEU A CA 1
ATOM 564 C C . LEU A 1 69 ? -4.046 3.645 -7.852 1.00 89.69 69 LEU A C 1
ATOM 566 O O . LEU A 1 69 ? -4.997 4.047 -7.185 1.00 89.69 69 LEU A O 1
ATOM 570 N N . PHE A 1 70 ? -3.523 2.432 -7.673 1.00 92.12 70 PHE A N 1
ATOM 571 C CA . PHE A 1 70 ? -4.020 1.516 -6.656 1.00 92.12 70 PHE A CA 1
ATOM 572 C C . PHE A 1 70 ? -3.781 2.034 -5.233 1.00 92.12 70 PHE A C 1
ATOM 574 O O . PHE A 1 70 ? -4.676 1.911 -4.398 1.00 92.12 70 PHE A O 1
ATOM 581 N N . CYS A 1 71 ? -2.625 2.639 -4.954 1.00 91.94 71 CYS A N 1
ATOM 582 C CA . CYS A 1 71 ? -2.325 3.243 -3.657 1.00 91.94 71 CYS A CA 1
ATOM 583 C C . CYS A 1 71 ? -3.298 4.371 -3.306 1.00 91.94 71 CYS A C 1
ATOM 585 O O . CYS A 1 71 ? -3.794 4.398 -2.181 1.00 91.94 71 CYS A O 1
ATOM 587 N N . ASP A 1 72 ? -3.628 5.239 -4.265 1.00 91.38 72 ASP A N 1
ATOM 588 C CA . ASP A 1 72 ? -4.615 6.307 -4.075 1.00 91.38 72 ASP A CA 1
ATOM 589 C C . ASP A 1 72 ? -6.006 5.739 -3.755 1.00 91.38 72 ASP A C 1
ATOM 591 O O . ASP A 1 72 ? -6.655 6.163 -2.794 1.00 91.38 72 ASP A O 1
ATOM 595 N N . ILE A 1 73 ? -6.456 4.738 -4.528 1.00 93.81 73 ILE A N 1
ATOM 596 C CA . ILE A 1 73 ? -7.739 4.054 -4.292 1.00 93.81 73 ILE A CA 1
ATOM 597 C C . ILE A 1 73 ? -7.742 3.408 -2.903 1.00 93.81 73 ILE A C 1
ATOM 599 O O . ILE A 1 73 ? -8.728 3.512 -2.170 1.00 93.81 73 ILE A O 1
ATOM 603 N N . LEU A 1 74 ? -6.650 2.739 -2.534 1.00 94.81 74 LEU A N 1
ATOM 604 C CA . LEU A 1 74 ? -6.520 2.051 -1.258 1.00 94.81 74 LEU A CA 1
ATOM 605 C C . LEU A 1 74 ? -6.529 3.034 -0.091 1.00 94.81 74 LEU A C 1
ATOM 607 O O . LEU A 1 74 ? -7.261 2.819 0.869 1.00 94.81 74 LEU A O 1
ATOM 611 N N . PHE A 1 75 ? -5.789 4.136 -0.187 1.00 94.12 75 PHE A N 1
ATOM 612 C CA . PHE A 1 75 ? -5.786 5.185 0.827 1.00 94.12 75 PHE A CA 1
ATOM 613 C C . PHE A 1 75 ? -7.180 5.798 1.014 1.00 94.12 75 PHE A C 1
ATOM 615 O O . PHE A 1 75 ? -7.656 5.924 2.144 1.00 94.12 75 PHE A O 1
ATOM 622 N N . ALA A 1 76 ? -7.876 6.108 -0.084 1.00 93.62 76 ALA A N 1
ATOM 623 C CA . ALA A 1 76 ? -9.252 6.595 -0.035 1.00 93.62 76 ALA A CA 1
ATOM 624 C C . ALA A 1 76 ? -10.209 5.559 0.582 1.00 93.62 76 ALA A C 1
ATOM 626 O O . ALA A 1 76 ? -11.059 5.906 1.402 1.00 93.62 76 ALA A O 1
ATOM 627 N N . SER A 1 77 ? -10.040 4.278 0.244 1.00 95.06 77 SER A N 1
ATOM 628 C CA . SER A 1 77 ? -10.802 3.175 0.833 1.00 95.06 77 SER A CA 1
ATOM 629 C C . SER A 1 77 ? -10.555 3.044 2.336 1.00 95.06 77 SER A C 1
ATOM 631 O O . SER A 1 77 ? -11.518 2.950 3.093 1.00 95.06 77 SER A O 1
ATOM 633 N N . MET A 1 78 ? -9.308 3.122 2.804 1.00 94.75 78 MET A N 1
ATOM 634 C CA . MET A 1 78 ? -8.977 3.070 4.235 1.00 94.75 78 MET A CA 1
ATOM 635 C C . MET A 1 78 ? -9.654 4.187 5.042 1.00 94.75 78 MET A C 1
ATOM 637 O O . MET A 1 78 ? -10.082 3.957 6.171 1.00 94.75 78 MET A O 1
ATOM 641 N N . LYS A 1 79 ? -9.828 5.369 4.437 1.00 93.00 79 LYS A N 1
ATOM 642 C CA . LYS A 1 79 ? -10.539 6.510 5.033 1.00 93.00 79 LYS A CA 1
ATOM 643 C C . LYS A 1 79 ? -12.065 6.413 4.978 1.00 93.00 79 LYS A C 1
ATOM 645 O O . LYS A 1 79 ? -12.754 7.295 5.486 1.00 93.00 79 LYS A O 1
ATOM 650 N N . SER A 1 80 ? -12.623 5.366 4.378 1.00 92.75 80 SER A N 1
ATOM 651 C CA . SER A 1 80 ? -14.066 5.149 4.394 1.00 92.75 80 SER A CA 1
ATOM 652 C C . SER A 1 80 ? -14.526 4.634 5.760 1.00 92.75 80 SER A C 1
ATOM 654 O O . SER A 1 80 ? -13.924 3.722 6.329 1.00 92.75 80 SER A O 1
ATOM 656 N N . SER A 1 81 ? -15.640 5.168 6.262 1.00 91.56 81 SER A N 1
ATOM 657 C CA . SER A 1 81 ? -16.332 4.659 7.455 1.00 91.56 81 SER A CA 1
ATOM 658 C C . SER A 1 81 ? -17.273 3.483 7.155 1.00 91.56 81 SER A C 1
ATOM 660 O O . SER A 1 81 ? -17.739 2.812 8.074 1.00 91.56 81 SER A O 1
ATOM 662 N N . SER A 1 82 ? -17.558 3.202 5.878 1.00 93.31 82 SER A N 1
ATOM 663 C CA . SER A 1 82 ? -18.440 2.100 5.479 1.00 93.31 82 SER A CA 1
ATOM 664 C C . SER A 1 82 ? -17.719 0.760 5.564 1.00 93.31 82 SER A C 1
ATOM 666 O O . SER A 1 82 ? -16.682 0.575 4.935 1.00 93.31 82 SER A O 1
ATOM 668 N N . ILE A 1 83 ? -18.311 -0.215 6.259 1.00 92.38 83 ILE A N 1
ATOM 669 C CA . ILE A 1 83 ? -17.761 -1.576 6.379 1.00 92.38 83 ILE A CA 1
ATOM 670 C C . ILE A 1 83 ? -17.557 -2.225 5.004 1.00 92.38 83 ILE A C 1
ATOM 672 O O . ILE A 1 83 ? -16.548 -2.881 4.788 1.00 92.38 83 ILE A O 1
ATOM 676 N N . GLN A 1 84 ? -18.474 -2.017 4.056 1.00 94.19 84 GLN A N 1
ATOM 677 C CA . GLN A 1 84 ? -18.389 -2.629 2.724 1.00 94.19 84 GLN A CA 1
ATOM 678 C C . GLN A 1 84 ? -17.284 -2.014 1.861 1.00 94.19 84 GLN A C 1
ATOM 680 O O . GLN A 1 84 ? -16.645 -2.718 1.085 1.00 94.19 84 GLN A O 1
ATOM 685 N N . LYS A 1 85 ? -17.038 -0.708 2.001 1.00 94.31 85 LYS A N 1
ATOM 686 C CA . LYS A 1 85 ? -16.083 0.032 1.160 1.00 94.31 85 LYS A CA 1
ATOM 687 C C . LYS A 1 85 ? -14.704 0.171 1.792 1.00 94.31 85 LYS A C 1
ATOM 689 O O . LYS A 1 85 ? -13.724 0.359 1.078 1.00 94.31 85 LYS A O 1
ATOM 694 N N . SER A 1 86 ? -14.622 0.108 3.116 1.00 94.50 86 SER A N 1
ATOM 695 C CA . SER A 1 86 ? -13.388 0.333 3.854 1.00 94.50 86 SER A CA 1
ATOM 696 C C . SER A 1 86 ? -12.493 -0.888 3.797 1.00 94.50 86 SER A C 1
ATOM 698 O O . SER A 1 86 ? -12.857 -1.947 4.308 1.00 94.50 86 SER A O 1
ATOM 700 N N . PHE A 1 87 ? -11.300 -0.760 3.223 1.00 95.88 87 PHE A N 1
ATOM 701 C CA . PHE A 1 87 ? -10.332 -1.855 3.207 1.00 95.88 87 PHE A CA 1
ATOM 702 C C . PHE A 1 87 ? -9.900 -2.257 4.629 1.00 95.88 87 PHE A C 1
ATOM 704 O O . PHE A 1 87 ? -9.651 -3.433 4.886 1.00 95.88 87 PHE A O 1
ATOM 711 N N . ALA A 1 88 ? -9.942 -1.321 5.585 1.00 94.81 88 ALA A N 1
ATOM 712 C CA . ALA A 1 88 ? -9.677 -1.570 7.001 1.00 94.81 88 ALA A CA 1
ATOM 713 C C . ALA A 1 88 ? -10.589 -2.660 7.604 1.00 94.81 88 ALA A C 1
ATOM 715 O O . ALA A 1 88 ? -10.166 -3.426 8.468 1.00 94.81 88 ALA A O 1
ATOM 716 N N . SER A 1 89 ? -11.827 -2.792 7.117 1.00 94.56 89 SER A N 1
ATOM 717 C CA . SER A 1 89 ? -12.757 -3.835 7.580 1.00 94.56 89 SER A CA 1
ATOM 718 C C . SER A 1 89 ? -12.278 -5.264 7.291 1.00 94.56 89 SER A C 1
ATOM 720 O O . SER A 1 89 ? -12.663 -6.188 8.005 1.00 94.56 89 SER A O 1
ATOM 722 N N . LEU A 1 90 ? -11.417 -5.466 6.287 1.00 95.50 90 LEU A N 1
ATOM 723 C CA . LEU A 1 90 ? -10.883 -6.790 5.960 1.00 95.50 90 LEU A CA 1
ATOM 724 C C . LEU A 1 90 ? -9.953 -7.315 7.055 1.00 95.50 90 LEU A C 1
ATOM 726 O O . LEU A 1 90 ? -9.887 -8.523 7.260 1.00 95.50 90 LEU A O 1
ATOM 730 N N . TYR A 1 91 ? -9.300 -6.421 7.801 1.00 93.12 91 TYR A N 1
ATOM 731 C CA . TYR A 1 91 ? -8.495 -6.776 8.972 1.00 93.12 91 TYR A CA 1
ATOM 732 C C . TYR A 1 91 ? -9.346 -7.214 10.164 1.00 93.12 91 TYR A C 1
ATOM 734 O O . TYR A 1 91 ? -8.856 -7.909 11.047 1.00 93.12 91 TYR A O 1
ATOM 742 N N . LEU A 1 92 ? -10.625 -6.833 10.177 1.00 90.25 92 LEU A N 1
ATOM 743 C CA . LEU A 1 92 ? -11.599 -7.249 11.184 1.00 90.25 92 LEU A CA 1
ATOM 744 C C . LEU A 1 92 ? -12.340 -8.534 10.772 1.00 90.25 92 LEU A C 1
ATOM 746 O O . LEU A 1 92 ? -13.129 -9.066 11.550 1.00 90.25 92 LEU A O 1
ATOM 750 N N . SER A 1 93 ? -12.108 -9.034 9.553 1.00 91.62 93 SER A N 1
ATOM 751 C CA . SER A 1 93 ? -12.746 -10.236 9.017 1.00 91.62 93 SER A CA 1
ATOM 752 C C . SER A 1 93 ? -11.821 -11.446 9.121 1.00 91.62 93 SER A C 1
ATOM 754 O O . SER A 1 93 ? -10.734 -11.461 8.542 1.00 91.62 93 SER A O 1
ATOM 756 N N . SER A 1 94 ? -12.291 -12.514 9.768 1.00 89.00 94 SER A N 1
ATOM 757 C CA . SER A 1 94 ? -11.563 -13.787 9.870 1.00 89.00 94 SER A CA 1
ATOM 758 C C . SER A 1 94 ? -11.205 -14.390 8.507 1.00 89.00 94 SER A C 1
ATOM 760 O O . SER A 1 94 ? -10.142 -14.986 8.354 1.00 89.00 94 SER A O 1
ATOM 762 N N . ASN A 1 95 ? -12.056 -14.194 7.498 1.00 92.38 95 ASN A N 1
ATOM 763 C CA . ASN A 1 95 ? -11.891 -14.795 6.173 1.00 92.38 95 ASN A CA 1
ATOM 764 C C . ASN A 1 95 ? -10.875 -14.060 5.288 1.00 92.38 95 ASN A C 1
ATOM 766 O O . ASN A 1 95 ? -10.410 -14.615 4.291 1.00 92.38 95 ASN A O 1
ATOM 770 N N . HIS A 1 96 ? -10.565 -12.798 5.595 1.00 93.56 96 HIS A N 1
ATOM 771 C CA . HIS A 1 96 ? -9.805 -11.929 4.692 1.00 93.56 96 HIS A CA 1
ATOM 772 C C . HIS A 1 96 ? -8.570 -11.290 5.324 1.00 93.56 96 HIS A C 1
ATOM 774 O O . HIS A 1 96 ? -7.719 -10.807 4.577 1.00 93.56 96 HIS A O 1
ATOM 780 N N . MET A 1 97 ? -8.420 -11.346 6.652 1.00 93.75 97 MET A N 1
ATOM 781 C CA . MET A 1 97 ? -7.305 -10.731 7.374 1.00 93.75 97 MET A CA 1
ATOM 782 C C . MET A 1 97 ? -5.938 -11.158 6.822 1.00 93.75 97 MET A C 1
ATOM 784 O O . MET A 1 97 ? -5.133 -10.303 6.470 1.00 93.75 97 MET A O 1
ATOM 788 N N . ASP A 1 98 ? -5.679 -12.462 6.673 1.00 93.19 98 ASP A N 1
ATOM 789 C CA . ASP A 1 98 ? -4.386 -12.958 6.171 1.00 93.19 98 ASP A CA 1
ATOM 790 C C . ASP A 1 98 ? -4.086 -12.475 4.741 1.00 93.19 98 ASP A C 1
ATOM 792 O O . ASP A 1 98 ? -2.981 -12.021 4.438 1.00 93.19 98 ASP A O 1
ATOM 796 N N . SER A 1 99 ? -5.093 -12.499 3.863 1.00 93.75 99 SER A N 1
ATOM 797 C CA . SER A 1 99 ? -4.942 -12.029 2.481 1.00 93.75 99 SER A CA 1
ATOM 798 C C . SER A 1 99 ? -4.703 -10.520 2.412 1.00 93.75 99 SER A C 1
ATOM 800 O O . SER A 1 99 ? -3.852 -10.075 1.641 1.00 93.75 99 SER A O 1
ATOM 802 N N . ALA A 1 100 ? -5.401 -9.737 3.240 1.00 95.06 100 ALA A N 1
ATOM 803 C CA . ALA A 1 100 ? -5.200 -8.297 3.350 1.00 95.06 100 ALA A CA 1
ATOM 804 C C . ALA A 1 100 ? -3.798 -7.973 3.886 1.00 95.06 100 ALA A C 1
ATOM 806 O O . ALA A 1 100 ? -3.089 -7.166 3.290 1.00 95.06 100 ALA A O 1
ATOM 807 N N . CYS A 1 101 ? -3.346 -8.666 4.936 1.00 94.62 101 CYS A N 1
ATOM 808 C CA . CYS A 1 101 ? -1.992 -8.529 5.471 1.00 94.62 101 CYS A CA 1
ATOM 809 C C . CYS A 1 101 ? -0.924 -8.828 4.413 1.00 94.62 101 CYS A C 1
ATOM 811 O O . CYS A 1 101 ? -0.018 -8.022 4.208 1.00 94.62 101 CYS A O 1
ATOM 813 N N . LYS A 1 102 ? -1.041 -9.953 3.696 1.00 93.44 102 LYS A N 1
ATOM 814 C CA . LYS A 1 102 ? -0.099 -10.331 2.630 1.00 93.44 102 LYS A CA 1
ATOM 815 C C . LYS A 1 102 ? -0.077 -9.317 1.493 1.00 93.44 102 LYS A C 1
ATOM 817 O O . LYS A 1 102 ? 1.000 -8.993 0.991 1.00 93.44 102 LYS A O 1
ATOM 822 N N . LEU A 1 103 ? -1.247 -8.830 1.078 1.00 94.31 103 LEU A N 1
ATOM 823 C CA . LEU A 1 103 ? -1.346 -7.826 0.026 1.00 94.31 103 LEU A CA 1
ATOM 824 C C . LEU A 1 103 ? -0.657 -6.526 0.446 1.00 94.31 103 LEU A C 1
ATOM 826 O O . LEU A 1 103 ? 0.186 -6.024 -0.297 1.00 94.31 103 LEU A O 1
ATOM 830 N N . THR A 1 104 ? -0.995 -6.019 1.631 1.00 94.88 104 THR A N 1
ATOM 831 C CA . THR A 1 104 ? -0.452 -4.770 2.168 1.00 94.88 104 THR A CA 1
ATOM 832 C C . THR A 1 104 ? 1.048 -4.872 2.386 1.00 94.88 104 THR A C 1
ATOM 834 O O . THR A 1 104 ? 1.770 -3.993 1.936 1.00 94.88 104 THR A O 1
ATOM 837 N N . TYR A 1 105 ? 1.548 -5.966 2.965 1.00 94.62 105 TYR A N 1
ATOM 838 C CA . TYR A 1 105 ? 2.987 -6.196 3.115 1.00 94.62 105 TYR A CA 1
ATOM 839 C C . TYR A 1 105 ? 3.730 -6.080 1.775 1.00 94.62 105 TYR A C 1
ATOM 841 O O . TYR A 1 105 ? 4.667 -5.295 1.653 1.00 94.62 105 TYR A O 1
ATOM 849 N N . ARG A 1 106 ? 3.270 -6.805 0.744 1.00 92.81 106 ARG A N 1
ATOM 850 C CA . ARG A 1 106 ? 3.891 -6.774 -0.593 1.00 92.81 106 ARG A CA 1
ATOM 851 C C . ARG A 1 106 ? 3.811 -5.396 -1.242 1.00 92.81 106 ARG A C 1
ATOM 853 O O . ARG A 1 106 ? 4.740 -5.000 -1.937 1.00 92.81 106 ARG A O 1
ATOM 860 N N . LEU A 1 107 ? 2.702 -4.684 -1.041 1.00 93.25 107 LEU A N 1
ATOM 861 C CA . LEU A 1 107 ? 2.530 -3.334 -1.564 1.00 93.25 107 LEU A CA 1
ATOM 862 C C . LEU A 1 107 ? 3.511 -2.364 -0.898 1.00 93.25 107 LEU A C 1
ATOM 864 O O . LEU A 1 107 ? 4.246 -1.679 -1.597 1.00 93.25 107 LEU A O 1
ATOM 868 N N . LEU A 1 108 ? 3.562 -2.346 0.435 1.00 93.94 108 LEU A N 1
ATOM 869 C CA . LEU A 1 108 ? 4.455 -1.467 1.190 1.00 93.94 108 LEU A CA 1
ATOM 870 C C . LEU A 1 108 ? 5.928 -1.773 0.899 1.00 93.94 108 LEU A C 1
ATOM 872 O O . LEU A 1 108 ? 6.714 -0.843 0.754 1.00 93.94 108 LEU A O 1
ATOM 876 N N . GLN A 1 109 ? 6.290 -3.049 0.737 1.00 92.88 109 GLN A N 1
ATOM 877 C CA . GLN A 1 109 ? 7.630 -3.445 0.306 1.00 92.88 109 GLN A CA 1
ATOM 878 C C . GLN A 1 109 ? 8.001 -2.803 -1.036 1.00 92.88 109 GLN A C 1
ATOM 880 O O . GLN A 1 109 ? 9.009 -2.109 -1.124 1.00 92.88 109 GLN A O 1
ATOM 885 N N . LYS A 1 110 ? 7.143 -2.955 -2.055 1.00 90.75 110 LYS A N 1
ATOM 886 C CA . LYS A 1 110 ? 7.358 -2.341 -3.373 1.00 90.75 110 LYS A CA 1
ATOM 887 C C . LYS A 1 110 ? 7.461 -0.819 -3.298 1.00 90.75 110 LYS A C 1
ATOM 889 O O . LYS A 1 110 ? 8.279 -0.243 -4.002 1.00 90.75 110 LYS A O 1
ATOM 894 N N . LEU A 1 111 ? 6.648 -0.167 -2.465 1.00 92.06 111 LEU A N 1
ATOM 895 C CA . LEU A 1 111 ? 6.694 1.290 -2.307 1.00 92.06 111 LEU A CA 1
ATOM 896 C C . LEU A 1 111 ? 8.017 1.764 -1.708 1.00 92.06 111 LEU A C 1
ATOM 898 O O . LEU A 1 111 ? 8.591 2.729 -2.200 1.00 92.06 111 LEU A O 1
ATOM 902 N N . ILE A 1 112 ? 8.520 1.074 -0.684 1.00 93.44 112 ILE A N 1
ATOM 903 C CA . ILE A 1 112 ? 9.817 1.399 -0.079 1.00 93.44 112 ILE A CA 1
ATOM 904 C C . ILE A 1 112 ? 10.948 1.189 -1.095 1.00 93.44 112 ILE A C 1
ATOM 906 O O . ILE A 1 112 ? 11.827 2.042 -1.216 1.00 93.44 112 ILE A O 1
ATOM 910 N N . ASP A 1 113 ? 10.901 0.102 -1.868 1.00 91.06 113 ASP A N 1
ATOM 911 C CA . ASP A 1 113 ? 11.886 -0.165 -2.921 1.00 91.06 113 ASP A CA 1
ATOM 912 C C . ASP A 1 113 ? 11.858 0.908 -4.024 1.00 91.06 113 ASP A C 1
ATOM 914 O O . ASP A 1 113 ? 12.909 1.331 -4.508 1.00 91.06 113 ASP A O 1
ATOM 918 N N . GLU A 1 114 ? 10.670 1.378 -4.417 1.00 90.00 114 GLU A N 1
ATOM 919 C CA . GLU A 1 114 ? 10.509 2.478 -5.375 1.00 90.00 114 GLU A CA 1
ATOM 920 C C . GLU A 1 114 ? 11.012 3.810 -4.805 1.00 90.00 114 GLU A C 1
ATOM 922 O O . GLU A 1 114 ? 11.727 4.532 -5.498 1.00 90.00 114 GLU A O 1
ATOM 927 N N . PHE A 1 115 ? 10.741 4.106 -3.531 1.00 93.00 115 PHE A N 1
ATOM 928 C CA . PHE A 1 115 ? 11.288 5.282 -2.848 1.00 93.00 115 PHE A CA 1
ATOM 929 C C . PHE A 1 115 ? 12.818 5.289 -2.861 1.00 93.00 115 PHE A C 1
ATOM 931 O O . PHE A 1 115 ? 13.424 6.343 -3.046 1.00 93.00 115 PHE A O 1
ATOM 938 N N . GLY A 1 116 ? 13.455 4.120 -2.746 1.00 92.06 116 GLY A N 1
ATOM 939 C CA . GLY A 1 116 ? 14.910 3.988 -2.852 1.00 92.06 116 GLY A CA 1
ATOM 940 C C . GLY A 1 116 ? 15.484 4.416 -4.207 1.00 92.06 116 GLY A C 1
ATOM 941 O O . GLY A 1 116 ? 16.653 4.796 -4.278 1.00 92.06 116 GLY A O 1
ATOM 942 N N . LYS A 1 117 ? 14.669 4.398 -5.269 1.00 92.12 117 LYS A N 1
ATOM 943 C CA . LYS A 1 117 ? 15.046 4.803 -6.633 1.00 92.12 117 LYS A CA 1
ATOM 944 C C . LYS A 1 117 ? 14.702 6.261 -6.943 1.00 92.12 117 LYS A C 1
ATOM 946 O O . LYS A 1 117 ? 15.121 6.762 -7.982 1.00 92.12 117 LYS A O 1
ATOM 951 N N . CYS A 1 118 ? 13.925 6.926 -6.090 1.00 90.94 118 CYS A N 1
ATOM 952 C CA . CYS A 1 118 ? 13.471 8.289 -6.327 1.00 90.94 118 CYS A CA 1
ATOM 953 C C . CYS A 1 118 ? 14.550 9.335 -6.013 1.00 90.94 118 CYS A C 1
ATOM 955 O O . CYS A 1 118 ? 15.365 9.190 -5.093 1.00 90.94 118 CYS A O 1
ATOM 957 N N . GLU A 1 119 ? 14.492 10.440 -6.754 1.00 90.75 119 GLU A N 1
ATOM 958 C CA . GLU A 1 119 ? 15.277 11.648 -6.503 1.00 90.75 119 GLU A CA 1
ATOM 959 C C . GLU A 1 119 ? 14.340 12.811 -6.175 1.00 90.75 119 GLU A C 1
ATOM 961 O O . GLU A 1 119 ? 13.545 13.235 -7.010 1.00 90.75 119 GLU A O 1
ATOM 966 N N . VAL A 1 120 ? 14.427 13.354 -4.958 1.00 90.25 120 VAL A N 1
ATOM 967 C CA . VAL A 1 120 ? 13.497 14.398 -4.480 1.00 90.25 120 VAL A CA 1
ATOM 968 C C . VAL A 1 120 ? 13.595 15.690 -5.301 1.00 90.25 120 VAL A C 1
ATOM 970 O O . VAL A 1 120 ? 12.600 16.390 -5.482 1.00 90.25 120 VAL A O 1
ATOM 973 N N . SER A 1 121 ? 14.771 15.978 -5.867 1.00 88.06 121 SER A N 1
ATOM 974 C CA . SER A 1 121 ? 15.002 17.098 -6.790 1.00 88.06 121 SER A CA 1
ATOM 975 C C . SER A 1 121 ? 14.141 17.026 -8.056 1.00 88.06 121 SER A C 1
ATOM 977 O O . SER A 1 121 ? 13.852 18.053 -8.675 1.00 88.06 121 SER A O 1
ATOM 979 N N . LYS A 1 122 ? 13.701 15.828 -8.451 1.00 91.06 122 LYS A N 1
ATOM 980 C CA . LYS A 1 122 ? 12.858 15.611 -9.620 1.00 91.06 122 LYS A CA 1
ATOM 981 C C . LYS A 1 122 ? 11.386 15.713 -9.228 1.00 91.06 122 LYS A C 1
ATOM 983 O O . LYS A 1 122 ? 10.851 14.881 -8.502 1.00 91.06 122 LYS A O 1
ATOM 988 N N . ILE A 1 123 ? 10.690 16.697 -9.799 1.00 87.50 123 ILE A N 1
ATOM 989 C CA . ILE A 1 123 ? 9.285 17.017 -9.474 1.00 87.50 123 ILE A CA 1
ATOM 990 C C . ILE A 1 123 ? 8.355 15.799 -9.595 1.00 87.50 123 ILE A C 1
ATOM 992 O O . ILE A 1 123 ? 7.458 15.626 -8.773 1.00 87.50 123 ILE A O 1
ATOM 996 N N . SER A 1 124 ? 8.544 14.947 -10.610 1.00 88.75 124 SER A N 1
ATOM 997 C CA . SER A 1 124 ? 7.714 13.745 -10.771 1.00 88.75 124 SER A CA 1
ATOM 998 C C . SER A 1 124 ? 7.869 12.770 -9.610 1.00 88.75 124 SER A C 1
ATOM 1000 O O . SER A 1 124 ? 6.906 12.113 -9.234 1.00 88.75 124 SER A O 1
ATOM 1002 N N . ASP A 1 125 ? 9.075 12.668 -9.064 1.00 90.69 125 ASP A N 1
ATOM 1003 C CA . ASP A 1 125 ? 9.418 11.710 -8.024 1.00 90.69 125 ASP A CA 1
ATOM 1004 C C . ASP A 1 125 ? 9.007 12.269 -6.658 1.00 90.69 125 ASP A C 1
ATOM 1006 O O . ASP A 1 125 ? 8.379 11.555 -5.883 1.00 90.69 125 ASP A O 1
ATOM 1010 N N . SER A 1 126 ? 9.208 13.569 -6.419 1.00 90.12 126 SER A N 1
ATOM 1011 C CA . SER A 1 126 ? 8.638 14.278 -5.262 1.00 90.12 126 SER A CA 1
ATOM 1012 C C . SER A 1 126 ? 7.112 14.100 -5.181 1.00 90.12 126 SER A C 1
ATOM 1014 O O . SER A 1 126 ? 6.596 13.655 -4.157 1.00 90.12 126 SER A O 1
ATOM 1016 N N . ARG A 1 127 ? 6.382 14.297 -6.291 1.00 88.94 127 ARG A N 1
ATOM 1017 C CA . ARG A 1 127 ? 4.924 14.062 -6.336 1.00 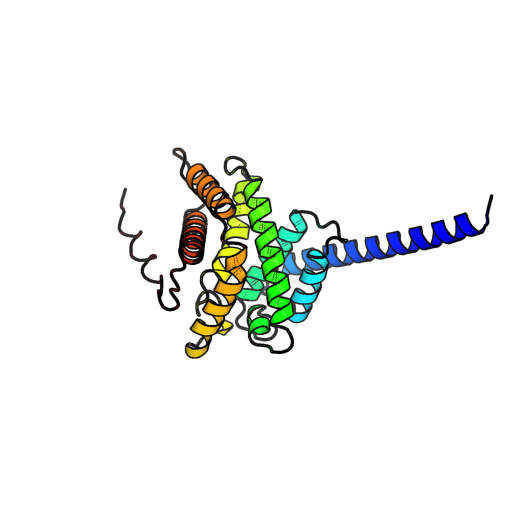88.94 127 ARG A CA 1
ATOM 1018 C C . ARG A 1 127 ? 4.541 12.617 -6.020 1.00 88.94 127 ARG A C 1
ATOM 1020 O O . ARG A 1 127 ? 3.549 12.391 -5.329 1.00 88.94 127 ARG A O 1
ATOM 1027 N N . LYS A 1 128 ? 5.312 11.644 -6.516 1.00 88.81 128 LYS A N 1
ATOM 1028 C CA . LYS A 1 128 ? 5.101 10.224 -6.197 1.00 88.81 128 LYS A CA 1
ATOM 1029 C C . LYS A 1 128 ? 5.279 9.975 -4.699 1.00 88.81 128 LYS A C 1
ATOM 1031 O O . LYS A 1 128 ? 4.396 9.378 -4.088 1.00 88.81 128 LYS A O 1
ATOM 1036 N N . ILE A 1 129 ? 6.342 10.498 -4.093 1.00 92.12 129 ILE A N 1
ATOM 1037 C CA . ILE A 1 129 ? 6.586 10.375 -2.650 1.00 92.12 129 ILE A CA 1
ATOM 1038 C C . ILE A 1 129 ? 5.431 10.997 -1.853 1.00 92.12 129 ILE A C 1
ATOM 1040 O O . ILE A 1 129 ? 4.831 10.295 -1.038 1.00 92.12 129 ILE A O 1
ATOM 1044 N N . SER A 1 130 ? 5.045 12.246 -2.142 1.00 91.31 130 SER A N 1
ATOM 1045 C CA . SER A 1 130 ? 3.937 12.933 -1.453 1.00 91.31 130 SER A CA 1
ATOM 1046 C C . SER A 1 130 ? 2.602 12.196 -1.561 1.00 91.31 130 SER A C 1
ATOM 1048 O O . SER A 1 130 ? 1.814 12.192 -0.621 1.00 91.31 130 SER A O 1
ATOM 1050 N N . SER A 1 131 ? 2.329 11.534 -2.686 1.00 88.50 131 SER A N 1
ATOM 1051 C CA . SER A 1 131 ? 1.093 10.754 -2.845 1.00 88.50 131 SER A CA 1
ATOM 1052 C C . SER A 1 131 ? 1.094 9.415 -2.099 1.00 88.50 131 SER A C 1
ATOM 1054 O O . SER A 1 131 ? 0.048 8.955 -1.649 1.00 88.50 131 SER A O 1
ATOM 1056 N N . GLN A 1 132 ? 2.261 8.779 -1.951 1.00 91.81 132 GLN A N 1
ATOM 1057 C CA . GLN A 1 132 ? 2.377 7.405 -1.453 1.00 91.81 132 GLN A CA 1
ATOM 1058 C C . GLN A 1 132 ? 2.743 7.338 0.033 1.00 91.81 132 GLN A C 1
ATOM 1060 O O . GLN A 1 132 ? 2.332 6.399 0.719 1.00 91.81 132 GLN A O 1
ATOM 1065 N N . ALA A 1 133 ? 3.457 8.337 0.560 1.00 93.75 133 ALA A N 1
ATOM 1066 C CA . ALA A 1 133 ? 3.779 8.437 1.983 1.00 93.75 133 ALA A CA 1
ATOM 1067 C C . ALA A 1 133 ? 2.535 8.364 2.900 1.00 93.75 133 ALA A C 1
ATOM 1069 O O . ALA A 1 133 ? 2.594 7.619 3.886 1.00 93.75 133 ALA A O 1
ATOM 1070 N N . PRO A 1 134 ? 1.381 8.988 2.564 1.00 93.56 134 PRO A N 1
ATOM 1071 C CA . PRO A 1 134 ? 0.166 8.885 3.370 1.00 93.56 134 PRO A CA 1
ATOM 1072 C C . PRO A 1 134 ? -0.323 7.449 3.565 1.00 93.56 134 PRO A C 1
ATOM 1074 O O . PRO A 1 134 ? -0.861 7.120 4.624 1.00 93.56 134 PRO A O 1
ATOM 1077 N N . LEU A 1 135 ? -0.131 6.580 2.567 1.00 94.69 135 LEU A N 1
ATOM 1078 C CA . LEU A 1 135 ? -0.528 5.180 2.663 1.00 94.69 135 LEU A CA 1
ATOM 1079 C C . LEU A 1 135 ? 0.376 4.408 3.626 1.00 94.69 135 LEU A C 1
ATOM 1081 O O . LEU A 1 135 ? -0.128 3.632 4.424 1.00 94.69 135 LEU A O 1
ATOM 1085 N N . ILE A 1 136 ? 1.693 4.620 3.602 1.00 94.94 136 ILE A N 1
ATOM 1086 C CA . ILE A 1 136 ? 2.592 3.977 4.577 1.00 94.94 136 ILE A CA 1
ATOM 1087 C C . ILE A 1 136 ? 2.265 4.494 5.987 1.00 94.94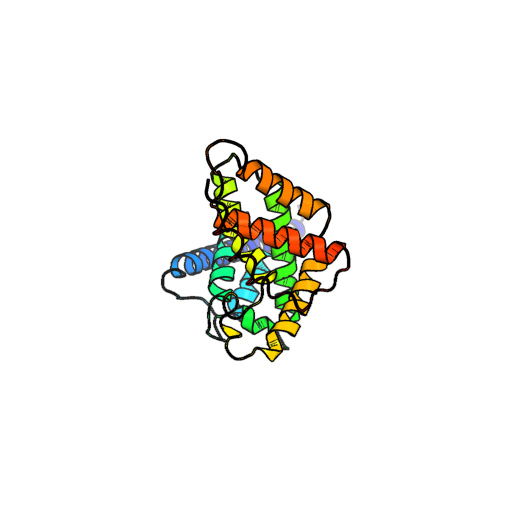 136 ILE A C 1
ATOM 1089 O O . ILE A 1 136 ? 2.128 3.715 6.933 1.00 94.94 136 ILE A O 1
ATOM 1093 N N . TYR A 1 137 ? 2.054 5.806 6.109 1.00 94.75 137 TYR A N 1
ATOM 1094 C CA . TYR A 1 137 ? 1.699 6.462 7.361 1.00 94.75 137 TYR A CA 1
ATOM 1095 C C . TYR A 1 137 ? 0.412 5.896 7.983 1.00 94.75 137 TYR A C 1
ATOM 1097 O O . TYR A 1 137 ? 0.394 5.638 9.186 1.00 94.75 137 TYR A O 1
ATOM 1105 N N . ILE A 1 138 ? -0.630 5.619 7.186 1.00 94.38 138 ILE A N 1
ATOM 1106 C CA . ILE A 1 138 ? -1.911 5.089 7.692 1.00 94.38 138 ILE A CA 1
ATOM 1107 C C . ILE A 1 138 ? -1.759 3.736 8.405 1.00 94.38 138 ILE A C 1
ATOM 1109 O O . ILE A 1 138 ? -2.542 3.424 9.299 1.00 94.38 138 ILE A O 1
ATOM 1113 N N . PHE A 1 139 ? -0.760 2.933 8.024 1.00 92.75 139 PHE A N 1
ATOM 1114 C CA . PHE A 1 139 ? -0.460 1.651 8.666 1.00 92.75 139 PHE A CA 1
ATOM 1115 C C . PHE A 1 139 ? 0.500 1.812 9.852 1.00 92.75 139 PHE A C 1
ATOM 1117 O O . PHE A 1 139 ? 0.469 1.005 10.777 1.00 92.75 139 PHE A O 1
ATOM 1124 N N . CYS A 1 140 ? 1.318 2.867 9.874 1.00 90.19 140 CYS A N 1
ATOM 1125 C CA . CYS A 1 140 ? 2.169 3.214 11.016 1.00 90.19 140 CYS A CA 1
ATOM 1126 C C . CYS A 1 140 ? 1.386 3.862 12.176 1.00 90.19 140 CYS A C 1
ATOM 1128 O O . CYS A 1 140 ? 1.794 3.740 13.339 1.00 90.19 140 CYS A O 1
ATOM 1130 N N . ASN A 1 141 ? 0.291 4.562 11.871 1.00 89.00 141 ASN A N 1
ATOM 1131 C CA . ASN A 1 141 ? -0.552 5.273 12.829 1.00 89.00 141 ASN A CA 1
ATOM 1132 C C . ASN A 1 141 ? -2.012 4.814 12.708 1.00 89.00 141 ASN A C 1
ATOM 1134 O O . ASN A 1 141 ? -2.794 5.445 12.001 1.00 89.00 141 ASN A O 1
ATOM 1138 N N . CYS A 1 142 ? -2.390 3.714 13.369 1.00 86.75 142 CYS A N 1
ATOM 1139 C CA . CYS A 1 142 ? -3.785 3.263 13.380 1.00 86.75 142 CYS A CA 1
ATOM 1140 C C . CYS A 1 142 ? -4.531 3.941 14.540 1.00 86.75 142 CYS A C 1
ATOM 1142 O O . CYS A 1 142 ? -4.311 3.599 15.704 1.00 86.75 142 CYS A O 1
ATOM 1144 N N . SER A 1 143 ? -5.412 4.886 14.220 1.00 87.81 143 SER A N 1
ATOM 1145 C CA . SER A 1 143 ? -6.262 5.632 15.154 1.00 87.81 143 SER A CA 1
ATOM 1146 C C . SER A 1 143 ? -7.671 5.787 14.571 1.00 87.81 143 SER A C 1
ATOM 1148 O O . SER A 1 143 ? -7.915 5.419 13.423 1.00 87.81 143 SER A O 1
ATOM 1150 N N . GLU A 1 144 ? -8.615 6.338 15.335 1.00 87.19 144 GLU A N 1
ATOM 1151 C CA . GLU A 1 144 ? -9.961 6.628 14.812 1.00 87.19 144 GLU A CA 1
ATOM 1152 C C . GLU A 1 144 ? -9.949 7.676 13.689 1.00 87.19 144 GLU A C 1
ATOM 1154 O O . GLU A 1 144 ? -10.809 7.660 12.811 1.00 87.19 144 GLU A O 1
ATOM 1159 N N . GLU A 1 145 ? -8.963 8.572 13.693 1.00 86.00 145 GLU A N 1
ATOM 1160 C CA . GLU A 1 145 ? -8.815 9.623 12.684 1.00 86.00 145 GLU A CA 1
ATOM 1161 C C . GLU A 1 145 ? -8.267 9.073 11.366 1.00 86.00 145 GLU A C 1
ATOM 1163 O O . GLU A 1 145 ? -8.694 9.475 10.281 1.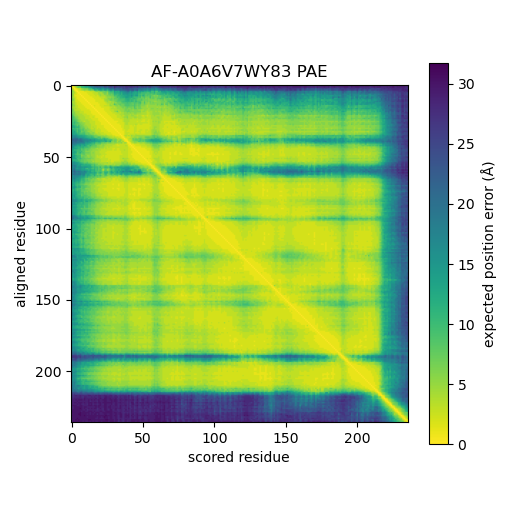00 86.00 145 GLU A O 1
ATOM 1168 N N . THR A 1 146 ? -7.327 8.128 11.445 1.00 86.75 146 THR A N 1
ATOM 1169 C CA . THR A 1 146 ? -6.734 7.506 10.259 1.00 86.75 146 THR A CA 1
ATOM 1170 C C . THR A 1 146 ? -7.579 6.350 9.735 1.00 86.75 146 THR A C 1
ATOM 1172 O O . THR A 1 146 ? -7.648 6.156 8.523 1.00 86.75 146 THR A O 1
ATOM 1175 N N . TRP A 1 147 ? -8.243 5.599 10.619 1.00 93.12 147 TRP A N 1
ATOM 1176 C CA . TRP A 1 147 ? -9.126 4.475 10.302 1.00 93.12 147 TRP A CA 1
ATOM 1177 C C . TRP A 1 147 ? -10.532 4.747 10.868 1.00 93.12 147 TRP A C 1
ATOM 1179 O O . TRP A 1 147 ? -10.897 4.191 11.908 1.00 93.12 147 TRP A O 1
ATOM 1189 N N . PRO A 1 148 ? -11.380 5.527 10.168 1.00 93.00 148 PRO A N 1
ATOM 1190 C CA . PRO A 1 148 ? -12.695 5.941 10.678 1.00 93.00 148 PRO A CA 1
ATOM 1191 C C . PRO A 1 148 ? -13.636 4.796 11.073 1.00 93.00 148 PRO A C 1
ATOM 1193 O O . PRO A 1 148 ? -14.551 4.984 11.871 1.00 93.00 148 PRO A O 1
ATOM 1196 N N . ILE A 1 149 ? -13.418 3.587 10.547 1.00 92.62 149 ILE A N 1
ATOM 1197 C CA . ILE A 1 149 ? -14.181 2.383 10.908 1.00 92.62 149 ILE A CA 1
ATOM 1198 C C . ILE A 1 149 ? -13.956 1.906 12.356 1.00 92.62 149 ILE A C 1
ATOM 1200 O O . ILE A 1 149 ? -14.726 1.077 12.862 1.00 92.62 149 ILE A O 1
ATOM 1204 N N . LEU A 1 150 ? -12.885 2.384 12.998 1.00 90.62 150 LEU A N 1
ATOM 1205 C CA . LEU A 1 150 ? -12.531 2.089 14.385 1.00 90.62 150 LEU A CA 1
ATOM 1206 C C . LEU A 1 150 ? -13.193 3.043 15.382 1.00 90.62 150 LEU A C 1
ATOM 1208 O O . LEU A 1 150 ? -13.074 2.802 16.576 1.00 90.62 150 LEU A O 1
ATOM 1212 N N . LYS A 1 151 ? -13.907 4.075 14.915 1.00 91.38 151 LYS A N 1
ATOM 1213 C CA . LYS A 1 151 ? -14.596 5.027 15.789 1.00 91.38 151 LYS A CA 1
ATOM 1214 C C . LYS A 1 151 ? -15.547 4.308 16.755 1.00 91.38 151 LYS A C 1
ATOM 1216 O O . LYS A 1 151 ? -16.436 3.580 16.304 1.00 91.38 151 LYS A O 1
ATOM 1221 N N . GLY A 1 152 ? -15.355 4.514 18.060 1.00 87.75 152 GLY A N 1
ATOM 1222 C CA . GLY A 1 152 ? -16.112 3.848 19.128 1.00 87.75 152 GLY A CA 1
ATOM 1223 C C . GLY A 1 152 ? -15.735 2.375 19.338 1.00 87.75 152 GLY A C 1
ATOM 1224 O O . GLY A 1 152 ? -16.555 1.584 19.806 1.00 87.75 152 GLY A O 1
ATOM 1225 N N . LYS A 1 153 ? -14.532 1.974 18.905 1.00 88.31 153 LYS A N 1
ATOM 1226 C CA . LYS A 1 153 ? -13.952 0.631 19.085 1.00 88.31 153 LYS A CA 1
ATOM 1227 C C . LYS A 1 153 ? -12.541 0.734 19.660 1.00 88.31 153 LYS A C 1
ATOM 1229 O O . LYS A 1 153 ? -11.607 0.088 19.177 1.00 88.31 153 LYS A O 1
ATOM 1234 N N . GLU A 1 154 ? -12.383 1.534 20.706 1.00 88.25 154 GLU A N 1
ATOM 1235 C CA . GLU A 1 154 ? -11.100 1.874 21.321 1.00 88.25 154 GLU A CA 1
ATOM 1236 C C . GLU A 1 154 ? -10.341 0.626 21.794 1.00 88.25 154 GLU A C 1
ATOM 1238 O O . GLU A 1 154 ? -9.118 0.560 21.696 1.00 88.25 154 GLU A O 1
ATOM 1243 N N . SER A 1 155 ? -11.061 -0.416 22.218 1.00 89.25 155 SER A N 1
ATOM 1244 C CA . SER A 1 155 ? -10.488 -1.698 22.646 1.00 89.25 155 SER A CA 1
ATOM 1245 C C . SER A 1 155 ? -9.799 -2.489 21.526 1.00 89.25 155 SER A C 1
ATOM 1247 O O . SER A 1 155 ? -8.924 -3.310 21.800 1.00 89.25 155 SER A O 1
ATOM 1249 N N . ILE A 1 156 ? -10.158 -2.248 20.261 1.00 89.00 156 ILE A N 1
ATOM 1250 C CA . ILE A 1 156 ? -9.610 -2.960 19.096 1.00 89.00 156 ILE A CA 1
ATOM 1251 C C . ILE A 1 156 ? -8.347 -2.265 18.568 1.00 89.00 156 ILE A C 1
ATOM 1253 O O . ILE A 1 156 ? -7.478 -2.914 17.979 1.00 89.00 156 ILE A O 1
ATOM 1257 N N . ILE A 1 157 ? -8.201 -0.960 18.814 1.00 90.00 157 ILE A N 1
ATOM 1258 C CA . ILE A 1 157 ? -7.088 -0.141 18.314 1.00 90.00 157 ILE A CA 1
ATOM 1259 C C . ILE A 1 157 ? -5.709 -0.710 18.711 1.00 90.00 157 ILE A C 1
ATOM 1261 O O . ILE A 1 157 ? -4.852 -0.817 17.827 1.00 90.00 157 ILE A O 1
ATOM 1265 N N . PRO A 1 158 ? -5.453 -1.143 19.964 1.00 90.00 158 PRO A N 1
ATOM 1266 C CA . PRO A 1 158 ? -4.166 -1.741 20.331 1.00 90.00 158 PRO A CA 1
ATOM 1267 C C . PRO A 1 158 ? -3.860 -3.037 19.567 1.00 90.00 158 PRO A C 1
ATOM 1269 O O . PRO A 1 158 ? -2.713 -3.281 19.189 1.00 90.00 158 PRO A O 1
ATOM 1272 N N . ILE A 1 159 ? -4.883 -3.855 19.296 1.00 90.62 159 ILE A N 1
ATOM 1273 C CA . ILE A 1 159 ? -4.747 -5.130 18.576 1.00 90.62 159 ILE A CA 1
ATOM 1274 C C . ILE A 1 159 ? -4.362 -4.865 17.118 1.00 90.62 159 ILE A C 1
ATOM 1276 O O . ILE A 1 159 ? -3.420 -5.471 16.605 1.00 90.62 159 ILE A O 1
ATOM 1280 N N . ILE A 1 160 ? -5.045 -3.920 16.467 1.00 91.00 160 ILE A N 1
ATOM 1281 C CA . ILE A 1 160 ? -4.744 -3.519 15.088 1.00 91.00 160 ILE A CA 1
ATOM 1282 C C . ILE A 1 160 ? -3.360 -2.880 14.995 1.00 91.00 160 ILE A C 1
ATOM 1284 O O . ILE A 1 160 ? -2.590 -3.246 14.112 1.00 91.00 160 ILE A O 1
ATOM 1288 N N . ASN A 1 161 ? -2.988 -2.006 15.935 1.00 89.81 161 ASN A N 1
ATOM 1289 C CA . ASN A 1 161 ? -1.637 -1.446 15.980 1.00 89.81 161 ASN A CA 1
ATOM 1290 C C . ASN A 1 161 ? -0.568 -2.536 16.139 1.00 89.81 161 ASN A C 1
ATOM 1292 O O . ASN A 1 161 ? 0.452 -2.486 15.456 1.00 89.81 161 ASN A O 1
ATOM 1296 N N . SER A 1 162 ? -0.799 -3.551 16.979 1.00 89.50 162 SER A N 1
ATOM 1297 C CA . SER A 1 162 ? 0.115 -4.695 17.108 1.00 89.50 162 SER A CA 1
ATOM 1298 C C . SER A 1 162 ? 0.221 -5.498 15.807 1.00 89.50 162 SER A C 1
ATOM 1300 O O . SER A 1 162 ? 1.318 -5.888 15.403 1.00 89.50 162 SER A O 1
ATOM 1302 N N . LEU A 1 163 ? -0.901 -5.716 15.117 1.00 91.12 163 LEU A N 1
ATOM 1303 C CA . LEU A 1 163 ? -0.933 -6.392 13.821 1.00 91.12 163 LEU A CA 1
ATOM 1304 C C . LEU A 1 163 ? -0.167 -5.600 12.752 1.00 91.12 163 LEU A C 1
ATOM 1306 O O . LEU A 1 163 ? 0.669 -6.173 12.054 1.00 91.12 163 LEU A O 1
ATOM 1310 N N . CYS A 1 164 ? -0.393 -4.291 12.658 1.00 91.75 164 CYS A N 1
ATOM 1311 C CA . CYS A 1 164 ? 0.318 -3.419 11.728 1.00 91.75 164 CYS A CA 1
ATOM 1312 C C . CYS A 1 164 ? 1.813 -3.335 12.060 1.00 91.75 164 CYS A C 1
ATOM 1314 O O . CYS A 1 164 ? 2.636 -3.412 11.153 1.00 91.75 164 C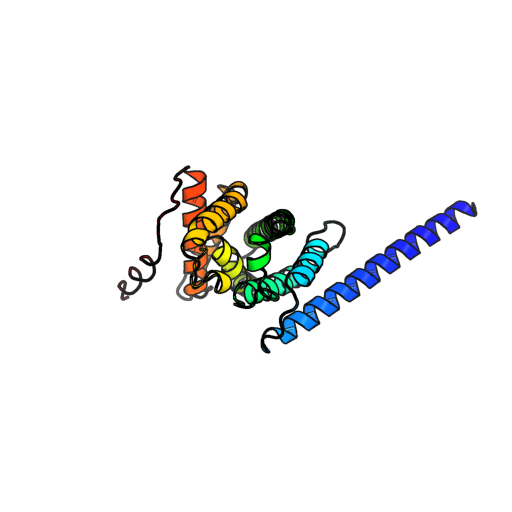YS A O 1
ATOM 1316 N N . ALA A 1 165 ? 2.190 -3.282 13.340 1.00 89.88 165 ALA A N 1
ATOM 1317 C CA . ALA A 1 165 ? 3.591 -3.330 13.756 1.00 89.88 165 ALA A CA 1
ATOM 1318 C C . ALA A 1 165 ? 4.271 -4.636 13.312 1.00 89.88 165 ALA A C 1
ATOM 1320 O O . ALA A 1 165 ? 5.349 -4.593 12.725 1.00 89.88 165 ALA A O 1
ATOM 1321 N N . LYS A 1 166 ? 3.618 -5.792 13.499 1.00 90.50 166 LYS A N 1
ATOM 1322 C CA . LYS A 1 166 ? 4.122 -7.090 13.011 1.00 90.50 166 LYS A CA 1
ATOM 1323 C C . LYS A 1 166 ? 4.232 -7.146 11.489 1.00 90.50 166 LYS A C 1
ATOM 1325 O O . LYS A 1 166 ? 5.171 -7.743 10.975 1.00 90.50 166 LYS A O 1
ATOM 1330 N N . LEU A 1 167 ? 3.293 -6.528 10.772 1.00 91.50 167 LEU A N 1
ATOM 1331 C CA . LEU A 1 167 ? 3.319 -6.434 9.312 1.00 91.50 167 LEU A CA 1
ATOM 1332 C C . LEU A 1 167 ? 4.478 -5.559 8.815 1.00 91.50 167 LEU A C 1
ATOM 1334 O O . LEU A 1 167 ? 5.107 -5.886 7.813 1.00 91.50 167 LEU A O 1
ATOM 1338 N N . LEU A 1 168 ? 4.763 -4.461 9.514 1.00 90.81 168 LEU A N 1
ATOM 1339 C CA . LEU A 1 168 ? 5.818 -3.509 9.165 1.00 90.81 168 LEU A CA 1
ATOM 1340 C C . LEU A 1 168 ? 7.206 -3.948 9.640 1.00 90.81 168 LEU A C 1
ATOM 1342 O O . LEU A 1 168 ? 8.197 -3.525 9.053 1.00 90.81 168 LEU A O 1
ATOM 1346 N N . TYR A 1 169 ? 7.302 -4.795 10.668 1.00 90.62 169 TYR A N 1
ATOM 1347 C CA . TYR A 1 169 ? 8.572 -5.224 11.260 1.00 90.62 169 TYR A CA 1
ATOM 1348 C C . TYR A 1 169 ? 9.591 -5.747 10.229 1.00 90.62 169 TYR A C 1
ATOM 1350 O O . TYR A 1 169 ? 10.717 -5.254 10.230 1.00 90.62 169 TYR A O 1
ATOM 1358 N N . PRO A 1 170 ? 9.237 -6.637 9.277 1.00 91.25 170 PRO A N 1
ATOM 1359 C CA . PRO A 1 170 ? 10.198 -7.109 8.278 1.00 91.25 170 PRO A CA 1
ATOM 1360 C C . PRO A 1 170 ? 10.604 -6.033 7.257 1.00 91.25 170 PRO A C 1
ATOM 1362 O O . PRO A 1 170 ? 11.595 -6.203 6.556 1.00 91.25 170 PRO A O 1
ATOM 1365 N N . LEU A 1 171 ? 9.833 -4.945 7.143 1.00 92.75 171 LEU A N 1
ATOM 1366 C CA . LEU A 1 171 ? 10.140 -3.797 6.283 1.00 92.75 171 LEU A CA 1
ATOM 1367 C C . LEU A 1 171 ? 10.999 -2.751 7.004 1.00 92.75 171 LEU A C 1
ATOM 1369 O O . LEU A 1 171 ? 11.666 -1.951 6.347 1.00 92.75 171 LEU A O 1
ATOM 1373 N N . ALA A 1 172 ? 11.006 -2.758 8.339 1.00 91.31 172 ALA A N 1
ATOM 1374 C CA . ALA A 1 172 ? 11.803 -1.874 9.177 1.00 91.31 172 ALA A CA 1
ATOM 1375 C C . ALA A 1 172 ? 13.268 -2.328 9.210 1.00 91.31 172 ALA A C 1
ATOM 1377 O O . ALA A 1 172 ? 13.759 -2.864 10.196 1.00 91.31 172 ALA A O 1
ATOM 1378 N N . THR A 1 173 ? 13.976 -2.123 8.101 1.00 92.06 173 THR A N 1
ATOM 1379 C CA . THR A 1 173 ? 15.408 -2.416 7.979 1.00 92.06 173 THR A CA 1
ATOM 1380 C C . THR A 1 173 ? 16.238 -1.136 8.037 1.00 92.06 173 THR A C 1
ATOM 1382 O O . THR A 1 173 ? 15.737 -0.040 7.770 1.00 92.06 173 THR A O 1
ATOM 1385 N N . ILE A 1 174 ? 17.540 -1.270 8.314 1.00 91.50 174 ILE A N 1
ATOM 1386 C CA . ILE A 1 174 ? 18.496 -0.152 8.215 1.00 91.50 174 ILE A CA 1
ATOM 1387 C C . ILE A 1 174 ? 18.467 0.457 6.804 1.00 91.50 174 ILE A C 1
ATOM 1389 O O . ILE A 1 174 ? 18.559 1.672 6.651 1.00 91.50 174 ILE A O 1
ATOM 1393 N N . ASN A 1 175 ? 18.286 -0.372 5.771 1.00 94.00 175 ASN A N 1
ATOM 1394 C CA . ASN A 1 175 ? 18.230 0.100 4.393 1.00 94.00 175 ASN A CA 1
ATOM 1395 C C . ASN A 1 175 ? 16.988 0.970 4.140 1.00 94.00 175 ASN A C 1
ATOM 1397 O O . ASN A 1 175 ? 17.110 2.071 3.610 1.00 94.00 175 ASN A O 1
ATOM 1401 N N . SER A 1 176 ? 15.815 0.534 4.609 1.00 93.50 176 SER A N 1
ATOM 1402 C CA . SER A 1 176 ? 14.574 1.321 4.552 1.00 93.50 176 SER A CA 1
ATOM 1403 C C . SER A 1 176 ? 14.715 2.657 5.287 1.00 93.50 176 SER A C 1
ATOM 1405 O O . SER A 1 176 ? 14.304 3.695 4.774 1.00 93.50 176 SER A O 1
ATOM 1407 N N . LEU A 1 177 ? 15.354 2.660 6.463 1.00 93.50 177 LEU A N 1
ATOM 1408 C CA . LEU A 1 177 ? 15.646 3.894 7.198 1.00 93.50 177 LEU A CA 1
ATOM 1409 C C . LEU A 1 177 ? 16.582 4.826 6.425 1.00 93.50 177 LEU A C 1
ATOM 1411 O O . LEU A 1 177 ? 16.344 6.029 6.397 1.00 93.50 177 LEU A O 1
ATOM 1415 N N . ASN A 1 178 ? 17.621 4.294 5.778 1.00 94.25 178 ASN A N 1
ATOM 1416 C CA . ASN A 1 178 ? 18.525 5.095 4.954 1.00 94.25 178 ASN A CA 1
ATOM 1417 C C . ASN A 1 178 ? 17.804 5.728 3.755 1.00 94.25 178 ASN A C 1
ATOM 1419 O O . ASN A 1 178 ? 18.100 6.874 3.418 1.00 94.25 178 ASN A O 1
ATOM 1423 N N . ILE A 1 179 ? 16.836 5.025 3.155 1.00 95.56 179 ILE A N 1
ATOM 1424 C CA . ILE A 1 179 ? 15.978 5.565 2.091 1.00 95.56 179 ILE A CA 1
ATOM 1425 C C . ILE A 1 179 ? 15.178 6.764 2.612 1.00 95.56 179 ILE A C 1
ATOM 1427 O O . ILE A 1 179 ? 15.274 7.853 2.047 1.00 95.56 179 ILE A O 1
ATOM 1431 N N . PHE A 1 180 ? 14.439 6.604 3.716 1.00 95.06 180 PHE A N 1
ATOM 1432 C CA . PHE A 1 180 ? 13.651 7.705 4.279 1.00 95.06 180 PHE A CA 1
ATOM 1433 C C . PHE A 1 180 ? 14.531 8.870 4.734 1.00 95.06 180 PHE A C 1
ATOM 1435 O O . PHE A 1 180 ? 14.226 10.020 4.438 1.00 95.06 180 PHE A O 1
ATOM 1442 N N . LYS A 1 181 ? 15.663 8.575 5.382 1.00 94.19 181 LYS A N 1
ATOM 1443 C CA . LYS A 1 181 ? 16.665 9.562 5.794 1.00 94.19 181 LYS A CA 1
ATOM 1444 C C . LYS A 1 181 ? 17.133 10.397 4.602 1.00 94.19 181 LYS A C 1
ATOM 1446 O O . LYS A 1 181 ? 17.128 11.620 4.693 1.00 94.19 181 LYS A O 1
ATOM 1451 N N . LYS A 1 182 ? 17.512 9.750 3.494 1.00 94.38 182 LYS A N 1
ATOM 1452 C CA . LYS A 1 182 ? 17.925 10.429 2.257 1.00 94.38 182 LYS A CA 1
ATOM 1453 C C . LYS A 1 182 ? 16.820 11.361 1.756 1.00 94.38 182 LYS A C 1
ATOM 1455 O O . LYS A 1 182 ? 17.083 12.537 1.544 1.00 94.38 182 LYS A O 1
ATOM 1460 N N . ILE A 1 183 ? 15.591 10.855 1.633 1.00 94.25 183 ILE A N 1
ATOM 1461 C CA . ILE A 1 183 ? 14.445 11.632 1.136 1.00 94.25 183 ILE A CA 1
ATOM 1462 C C . ILE A 1 183 ? 14.176 12.855 2.020 1.00 94.25 183 ILE A C 1
ATOM 1464 O O . ILE A 1 183 ? 14.004 13.951 1.498 1.00 94.25 183 ILE A O 1
ATOM 1468 N N . ILE A 1 184 ? 14.164 12.685 3.344 1.00 93.44 184 ILE A N 1
ATOM 1469 C CA . ILE A 1 184 ? 13.919 13.777 4.296 1.00 93.44 184 ILE A CA 1
ATOM 1470 C C . ILE A 1 184 ? 15.026 14.833 4.197 1.00 93.44 184 ILE A C 1
ATOM 1472 O O . ILE A 1 184 ? 14.724 16.018 4.096 1.00 93.44 184 ILE A O 1
ATOM 1476 N N . PHE A 1 185 ? 16.302 14.428 4.176 1.00 91.69 185 PHE A N 1
ATOM 1477 C CA . PHE A 1 185 ? 17.405 15.383 4.041 1.00 91.69 185 PHE A CA 1
ATOM 1478 C C . PHE A 1 185 ? 17.375 16.127 2.710 1.00 91.69 185 PHE A C 1
ATOM 1480 O O . PHE A 1 185 ? 17.575 17.338 2.700 1.00 91.69 185 PHE A O 1
ATOM 1487 N N . ASP A 1 186 ? 17.105 15.430 1.608 1.00 90.12 186 ASP A N 1
ATOM 1488 C CA . ASP A 1 186 ? 17.007 16.056 0.292 1.00 90.12 186 ASP A CA 1
ATOM 1489 C C . ASP A 1 186 ? 15.809 17.018 0.216 1.00 90.12 186 ASP A C 1
ATOM 1491 O O . ASP A 1 186 ? 15.915 18.072 -0.404 1.00 90.12 186 ASP A O 1
ATOM 1495 N N . ALA A 1 187 ? 14.691 16.702 0.879 1.00 88.69 187 ALA A N 1
ATOM 1496 C CA . ALA A 1 187 ? 13.508 17.563 0.931 1.00 88.69 187 ALA A CA 1
ATOM 1497 C C . ALA A 1 187 ? 13.719 18.850 1.744 1.00 88.69 187 ALA A C 1
ATOM 1499 O O . ALA A 1 187 ? 13.130 19.879 1.410 1.00 88.69 187 ALA A O 1
ATOM 1500 N N . LEU A 1 188 ? 14.554 18.783 2.786 1.00 88.25 188 LEU A N 1
ATOM 1501 C CA . LEU A 1 188 ? 14.919 19.905 3.658 1.00 88.25 188 LEU A CA 1
ATOM 1502 C C . LEU A 1 188 ? 16.115 20.716 3.134 1.00 88.25 188 LEU A C 1
ATOM 1504 O O . LEU A 1 188 ? 16.512 21.704 3.750 1.00 88.25 188 LEU A O 1
ATOM 1508 N N . LYS A 1 189 ? 16.736 20.293 2.029 1.00 85.19 189 LYS A N 1
ATOM 1509 C CA . LYS A 1 189 ? 17.931 20.940 1.490 1.00 85.19 189 LYS A CA 1
ATOM 1510 C C . LYS A 1 189 ? 17.564 22.144 0.617 1.00 85.19 189 LYS A C 1
ATOM 1512 O O . LYS A 1 189 ? 16.940 21.992 -0.429 1.00 85.19 189 LYS A O 1
ATOM 1517 N N . GLY A 1 190 ? 18.096 23.311 0.979 1.00 69.12 190 GLY A N 1
ATOM 1518 C CA . GLY A 1 190 ? 17.974 24.556 0.213 1.00 69.12 190 GLY A CA 1
ATOM 1519 C C . GLY A 1 190 ? 16.789 25.425 0.639 1.00 69.12 190 GLY A C 1
ATOM 1520 O O . GLY A 1 190 ? 16.031 25.063 1.530 1.00 69.12 190 GLY A O 1
ATOM 1521 N N . ASP A 1 191 ? 16.632 26.578 -0.014 1.00 64.12 191 ASP A N 1
ATOM 1522 C CA . ASP A 1 191 ? 15.656 27.605 0.394 1.00 64.12 191 ASP A CA 1
ATOM 1523 C C . ASP A 1 191 ? 14.203 27.269 0.013 1.00 64.12 191 ASP A C 1
ATOM 1525 O O . ASP A 1 191 ? 13.264 27.922 0.465 1.00 64.12 191 ASP A O 1
ATOM 1529 N N . ARG A 1 192 ? 13.994 26.260 -0.844 1.00 74.75 192 ARG A N 1
ATOM 1530 C CA . ARG A 1 192 ? 12.668 25.840 -1.309 1.00 74.75 192 ARG A CA 1
ATOM 1531 C C . ARG A 1 192 ? 12.408 24.393 -0.924 1.00 74.75 192 ARG A C 1
ATOM 1533 O O . ARG A 1 192 ? 13.079 23.497 -1.429 1.00 74.75 192 ARG A O 1
ATOM 1540 N N . MET A 1 193 ? 11.368 24.169 -0.124 1.00 76.88 193 MET A N 1
ATOM 1541 C CA . MET A 1 193 ? 10.918 22.819 0.205 1.00 76.88 193 MET A CA 1
ATOM 1542 C C . MET A 1 193 ? 10.433 22.089 -1.054 1.00 76.88 193 MET A C 1
ATOM 1544 O O . MET A 1 193 ? 9.577 22.580 -1.798 1.00 76.88 193 MET A O 1
ATOM 1548 N N . LEU A 1 194 ? 11.018 20.917 -1.308 1.00 84.69 194 LEU A N 1
ATOM 1549 C CA . LEU A 1 194 ? 10.707 20.067 -2.466 1.00 84.69 194 LEU A CA 1
ATOM 1550 C C . LEU A 1 194 ? 9.555 19.089 -2.195 1.00 84.69 194 LEU A C 1
ATOM 1552 O O . LEU A 1 194 ? 8.975 18.544 -3.137 1.00 84.69 194 LEU A O 1
ATOM 1556 N N . LEU A 1 195 ? 9.232 18.879 -0.920 1.00 88.81 195 LEU A N 1
ATOM 1557 C CA . LEU A 1 195 ? 8.051 18.174 -0.431 1.00 88.81 195 LEU A CA 1
ATOM 1558 C C . LEU A 1 195 ? 7.262 19.126 0.467 1.00 88.81 195 LEU A C 1
ATOM 1560 O O . LEU A 1 195 ? 7.838 20.016 1.088 1.00 88.81 195 LEU A O 1
ATOM 1564 N N . ASP A 1 196 ? 5.950 18.938 0.537 1.00 90.12 196 ASP A N 1
ATOM 1565 C CA . ASP A 1 196 ? 5.113 19.636 1.506 1.00 90.12 196 ASP A CA 1
ATOM 1566 C C .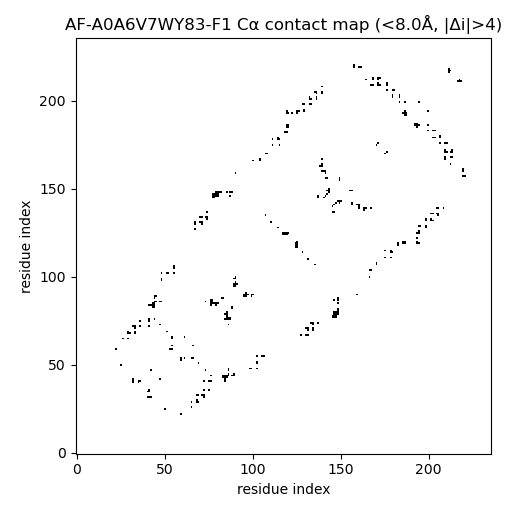 ASP A 1 196 ? 5.421 19.171 2.940 1.00 90.12 196 ASP A C 1
ATOM 1568 O O . ASP A 1 196 ? 5.759 18.005 3.162 1.00 90.12 196 ASP A O 1
ATOM 1572 N N . GLU A 1 197 ? 5.274 20.075 3.912 1.00 90.38 197 GLU A N 1
ATOM 1573 C CA . GLU A 1 197 ? 5.572 19.827 5.335 1.00 90.38 197 GLU A CA 1
ATOM 1574 C C . GLU A 1 197 ? 4.884 18.561 5.854 1.00 90.38 197 GLU A C 1
ATOM 1576 O O . GLU A 1 197 ? 5.518 17.698 6.455 1.00 90.38 197 GLU A O 1
ATOM 1581 N N . LYS A 1 198 ? 3.612 18.372 5.494 1.00 92.69 198 LYS A N 1
ATOM 1582 C CA . LYS A 1 198 ? 2.831 17.198 5.887 1.00 92.69 198 LYS A CA 1
ATOM 1583 C C . LYS A 1 198 ? 3.444 15.884 5.396 1.00 92.69 198 LYS A C 1
ATOM 1585 O O . LYS A 1 198 ? 3.427 14.892 6.124 1.00 92.69 198 LYS A O 1
ATOM 1590 N N . THR A 1 199 ? 3.960 15.842 4.170 1.00 93.94 199 THR A N 1
ATOM 1591 C CA . THR A 1 199 ? 4.666 14.658 3.660 1.00 93.94 199 THR A CA 1
ATOM 1592 C C . THR A 1 199 ? 5.948 14.408 4.451 1.00 93.94 199 THR A C 1
ATOM 1594 O O . THR A 1 199 ? 6.245 13.261 4.785 1.00 93.94 199 THR A O 1
ATOM 1597 N N . ILE A 1 200 ? 6.697 15.461 4.788 1.00 93.44 200 ILE A N 1
ATOM 1598 C CA . ILE A 1 200 ? 7.923 15.348 5.589 1.00 93.44 200 ILE A CA 1
ATOM 1599 C C . ILE A 1 200 ? 7.601 14.794 6.983 1.00 93.44 200 ILE A C 1
ATOM 1601 O O . ILE A 1 200 ? 8.242 13.831 7.408 1.00 93.44 200 ILE A O 1
ATOM 1605 N N . ASP A 1 201 ? 6.561 15.304 7.642 1.00 93.44 201 ASP A N 1
ATOM 1606 C CA . ASP A 1 201 ? 6.109 14.827 8.954 1.00 93.44 201 ASP A CA 1
ATOM 1607 C C . ASP A 1 201 ? 5.714 13.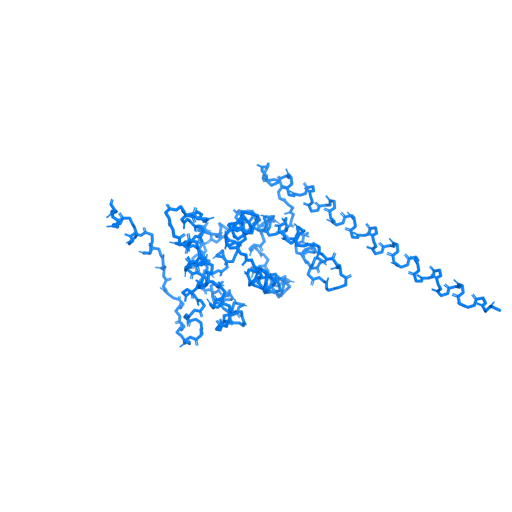349 8.919 1.00 93.44 201 ASP A C 1
ATOM 1609 O O . ASP A 1 201 ? 6.092 12.563 9.793 1.00 93.44 201 ASP A O 1
ATOM 1613 N N . GLN A 1 202 ? 4.998 12.931 7.872 1.00 95.06 202 GLN A N 1
ATOM 1614 C CA . GLN A 1 202 ? 4.638 11.529 7.674 1.00 95.06 202 GLN A CA 1
ATOM 1615 C C . GLN A 1 202 ? 5.876 10.644 7.524 1.00 95.06 202 GLN A C 1
ATOM 1617 O O . GLN A 1 202 ? 5.963 9.601 8.174 1.00 95.06 202 GLN A O 1
ATOM 1622 N N . LEU A 1 203 ? 6.845 11.050 6.699 1.00 95.12 203 LEU A N 1
ATOM 1623 C CA . LEU A 1 203 ? 8.095 10.312 6.501 1.00 95.12 203 LEU A CA 1
ATOM 1624 C C . LEU A 1 203 ? 8.922 10.241 7.789 1.00 95.12 203 LEU A C 1
ATOM 1626 O O . LEU A 1 203 ? 9.499 9.193 8.098 1.00 95.12 203 LEU A O 1
ATOM 1630 N N . PHE A 1 204 ? 8.949 11.321 8.567 1.00 94.94 204 PHE A N 1
ATOM 1631 C CA . PHE A 1 204 ? 9.621 11.363 9.859 1.00 94.94 204 PHE A CA 1
ATOM 1632 C C . PHE A 1 204 ? 8.959 10.409 10.859 1.00 94.94 204 PHE A C 1
ATOM 1634 O O . PHE A 1 204 ? 9.635 9.583 11.478 1.00 94.94 204 PHE A O 1
ATOM 1641 N N . PHE A 1 205 ? 7.627 10.426 10.941 1.00 94.00 205 PHE A N 1
ATOM 1642 C CA . PHE A 1 205 ? 6.857 9.510 11.778 1.00 94.00 205 PHE A CA 1
ATOM 1643 C C . PHE A 1 205 ? 7.099 8.042 11.401 1.00 94.00 205 PHE A C 1
ATOM 1645 O O . PHE A 1 205 ? 7.351 7.206 12.272 1.00 94.00 205 PHE A O 1
ATOM 1652 N N . ILE A 1 206 ? 7.062 7.721 10.103 1.00 94.75 206 ILE A N 1
ATOM 1653 C CA . ILE A 1 206 ? 7.364 6.376 9.590 1.00 94.75 206 ILE A CA 1
ATOM 1654 C C . ILE A 1 206 ? 8.775 5.955 10.022 1.00 94.75 206 ILE A C 1
ATOM 1656 O O . ILE A 1 206 ? 8.955 4.848 10.534 1.00 94.75 206 ILE A O 1
ATOM 1660 N N . SER A 1 207 ? 9.758 6.848 9.884 1.00 93.88 207 SER A N 1
ATOM 1661 C CA . SER A 1 207 ? 11.151 6.591 10.263 1.00 93.88 207 SER A CA 1
ATOM 1662 C C . SER A 1 207 ? 11.296 6.298 11.758 1.00 93.88 207 SER A C 1
ATOM 1664 O O . SER A 1 207 ? 11.947 5.321 12.128 1.00 93.88 207 SER A O 1
ATOM 1666 N N . ILE A 1 208 ? 10.639 7.077 12.624 1.00 92.06 208 ILE A N 1
ATOM 1667 C CA . ILE A 1 208 ? 10.628 6.831 14.074 1.00 92.06 208 ILE A CA 1
ATOM 1668 C C . ILE A 1 208 ? 10.010 5.468 14.381 1.00 92.06 208 ILE A C 1
ATOM 1670 O O . ILE A 1 208 ? 10.586 4.684 15.133 1.00 92.06 208 ILE A O 1
ATOM 1674 N N . ARG A 1 209 ? 8.860 5.143 13.782 1.00 88.88 209 ARG A N 1
ATOM 1675 C CA . ARG A 1 209 ? 8.207 3.843 13.997 1.00 88.88 209 ARG A CA 1
ATOM 1676 C C . ARG A 1 209 ? 9.104 2.679 13.583 1.00 88.88 209 ARG A C 1
ATOM 1678 O O . ARG A 1 209 ? 9.170 1.679 14.293 1.00 88.88 209 ARG A O 1
ATOM 1685 N N . PHE A 1 210 ? 9.824 2.816 12.475 1.00 90.75 210 PHE A N 1
ATOM 1686 C CA . PHE A 1 210 ? 10.762 1.797 12.008 1.00 90.75 210 PHE A CA 1
ATOM 1687 C C . PHE A 1 210 ? 11.964 1.662 12.954 1.00 90.75 210 PHE A C 1
ATOM 1689 O O . PHE A 1 210 ? 12.358 0.544 13.280 1.00 90.75 210 PHE A O 1
ATOM 1696 N N . LEU A 1 211 ? 12.497 2.775 13.466 1.00 89.94 211 LEU A N 1
ATOM 1697 C CA . LEU A 1 211 ? 13.573 2.777 14.460 1.00 89.94 211 LEU A CA 1
ATOM 1698 C C . LEU A 1 211 ? 13.162 2.059 15.758 1.00 89.94 211 LEU A C 1
ATOM 1700 O O . LEU A 1 211 ? 13.925 1.252 16.294 1.00 89.94 211 LEU A O 1
ATOM 1704 N N . LEU A 1 212 ? 11.947 2.318 16.248 1.00 85.12 212 LEU A N 1
ATOM 1705 C CA . LEU A 1 212 ? 11.393 1.665 17.439 1.00 85.12 212 LEU A CA 1
ATOM 1706 C C . LEU A 1 212 ? 11.265 0.146 17.251 1.00 85.12 212 LEU A C 1
ATOM 1708 O O . LEU A 1 212 ? 11.638 -0.623 18.134 1.00 85.12 212 LEU A O 1
ATOM 1712 N N . ASN A 1 213 ? 10.823 -0.288 16.069 1.00 80.94 213 ASN A N 1
ATOM 1713 C CA . ASN A 1 213 ? 10.729 -1.708 15.731 1.00 80.94 213 ASN A CA 1
ATOM 1714 C C . ASN A 1 213 ? 12.105 -2.396 15.694 1.00 80.94 213 ASN A C 1
ATOM 1716 O O . ASN A 1 213 ? 12.241 -3.508 16.198 1.00 80.94 213 ASN A O 1
ATOM 1720 N N . ILE A 1 214 ? 13.132 -1.742 15.138 1.00 79.38 214 ILE A N 1
ATOM 1721 C CA . ILE A 1 214 ? 14.501 -2.290 15.069 1.00 79.38 214 ILE A CA 1
ATOM 1722 C C . ILE A 1 214 ? 15.133 -2.385 16.459 1.00 79.38 214 ILE A C 1
ATOM 1724 O O . ILE A 1 214 ? 15.792 -3.371 16.777 1.00 79.38 214 ILE A O 1
ATOM 1728 N N . SER A 1 215 ? 14.924 -1.366 17.292 1.00 7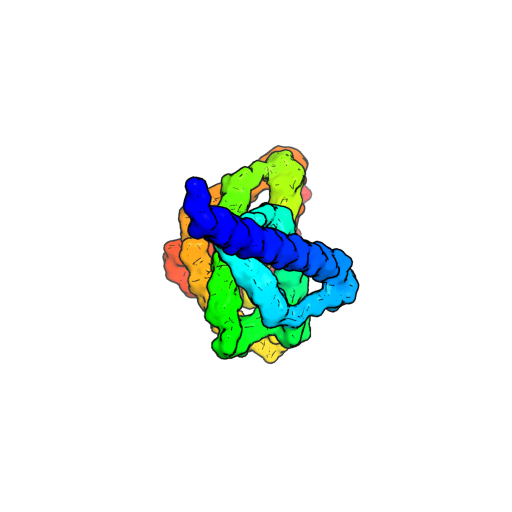6.25 215 SER A N 1
ATOM 1729 C CA . SER A 1 215 ? 15.475 -1.302 18.651 1.00 76.25 215 SER A CA 1
ATOM 1730 C C . SER A 1 215 ? 14.789 -2.249 19.644 1.00 76.25 215 SER A C 1
ATOM 1732 O O . SER A 1 215 ? 15.205 -2.320 20.798 1.00 76.25 215 SER A O 1
ATOM 1734 N N . GLY A 1 216 ? 13.757 -2.991 19.222 1.00 65.12 216 GLY A N 1
ATOM 1735 C CA . GLY A 1 216 ? 13.016 -3.911 20.090 1.00 65.12 216 GLY A CA 1
ATOM 1736 C C . GLY A 1 216 ? 12.163 -3.204 21.149 1.00 65.12 216 GLY A C 1
ATOM 1737 O O . GLY A 1 216 ? 11.644 -3.856 22.057 1.00 65.12 216 GLY A O 1
ATOM 1738 N N . LEU A 1 217 ? 11.992 -1.882 21.041 1.00 57.88 217 LEU A N 1
ATOM 1739 C CA . LEU A 1 217 ? 11.152 -1.096 21.935 1.00 57.88 217 LEU A CA 1
ATOM 1740 C C . LEU A 1 217 ? 9.685 -1.299 21.541 1.00 57.88 217 LEU A C 1
ATOM 1742 O O . LEU A 1 217 ? 9.136 -0.624 20.670 1.00 57.88 217 LEU A O 1
ATOM 1746 N N . ASN A 1 218 ? 9.043 -2.265 22.196 1.00 46.69 218 ASN A N 1
ATOM 1747 C CA . ASN A 1 218 ? 7.619 -2.543 22.049 1.00 46.69 218 ASN A CA 1
ATOM 1748 C C . ASN A 1 218 ? 6.811 -1.420 22.711 1.00 46.69 218 ASN A C 1
ATOM 1750 O O . ASN A 1 218 ? 6.578 -1.433 23.918 1.00 46.69 218 ASN A O 1
ATOM 1754 N N . ILE A 1 219 ? 6.389 -0.429 21.928 1.00 51.25 219 ILE A N 1
ATOM 1755 C CA . ILE A 1 219 ? 5.586 0.682 22.436 1.00 51.25 219 ILE A CA 1
ATOM 1756 C C . ILE A 1 219 ? 4.159 0.557 21.910 1.00 51.25 219 ILE A C 1
ATOM 1758 O O . ILE A 1 219 ? 3.723 1.265 21.003 1.00 51.25 219 ILE A O 1
ATOM 1762 N N . SER A 1 220 ? 3.404 -0.353 22.515 1.00 42.50 220 SER A N 1
ATOM 1763 C CA . SER A 1 220 ? 1.962 -0.513 22.305 1.00 42.50 220 SER A CA 1
ATOM 1764 C C . SER A 1 220 ? 1.118 0.590 22.971 1.00 42.50 220 SER A C 1
ATOM 1766 O O . SER A 1 220 ? -0.083 0.405 23.135 1.00 42.50 220 SER A O 1
ATOM 1768 N N . GLY A 1 221 ? 1.715 1.725 23.368 1.00 40.31 221 GLY A N 1
ATOM 1769 C CA . GLY A 1 221 ? 1.042 2.747 24.183 1.00 40.31 221 GLY A CA 1
ATOM 1770 C C . GLY A 1 221 ? 1.457 4.208 23.979 1.00 40.31 221 GLY A C 1
ATOM 1771 O O . GLY A 1 221 ? 0.961 5.059 24.708 1.00 40.31 221 GLY A O 1
ATOM 1772 N N . LEU A 1 222 ? 2.321 4.551 23.015 1.00 40.75 222 LEU A N 1
ATOM 1773 C CA . LEU A 1 222 ? 2.540 5.965 22.682 1.00 40.75 222 LEU A CA 1
ATOM 1774 C C . LEU A 1 222 ? 1.419 6.425 21.749 1.00 40.75 222 LEU A C 1
ATOM 1776 O O . LEU A 1 222 ? 1.479 6.217 20.537 1.00 40.75 222 LEU A O 1
ATOM 1780 N N . ASN A 1 223 ? 0.407 7.069 22.332 1.00 37.81 223 ASN A N 1
ATOM 1781 C CA . ASN A 1 223 ? -0.399 8.048 21.615 1.00 37.81 223 ASN A CA 1
ATOM 1782 C C . ASN A 1 223 ? 0.536 9.197 21.223 1.00 37.81 223 ASN A C 1
ATOM 1784 O O . ASN A 1 223 ? 0.835 10.083 22.019 1.00 37.81 223 ASN A O 1
ATOM 1788 N N . ILE A 1 224 ? 1.023 9.169 19.984 1.00 46.25 224 ILE A N 1
ATOM 1789 C CA . ILE A 1 224 ? 1.819 10.247 19.387 1.00 46.25 224 ILE A CA 1
ATOM 1790 C C . ILE A 1 224 ? 0.879 11.378 18.903 1.00 46.25 224 ILE A C 1
ATOM 1792 O O . ILE A 1 224 ? 1.160 12.075 17.940 1.00 46.25 224 ILE A O 1
ATOM 1796 N N . SER A 1 225 ? -0.247 11.606 19.585 1.00 38.69 225 SER A N 1
ATOM 1797 C CA . SER A 1 225 ? -1.040 12.833 19.422 1.00 38.69 225 SER A CA 1
ATOM 1798 C C . SER A 1 225 ? -0.317 14.061 20.000 1.00 38.69 225 SER A C 1
ATOM 1800 O O . SER A 1 225 ? -0.719 15.189 19.752 1.00 38.69 225 SER A O 1
ATOM 1802 N N . GLY A 1 226 ? 0.779 13.861 20.745 1.00 31.95 226 GLY A N 1
ATOM 1803 C CA . GLY A 1 226 ? 1.624 14.937 21.277 1.00 31.95 226 GLY A CA 1
ATOM 1804 C C . GLY A 1 226 ? 2.689 15.485 20.317 1.00 31.95 226 GLY A C 1
ATOM 1805 O O . GLY A 1 226 ? 3.294 16.506 20.634 1.00 31.95 226 GLY A O 1
ATOM 1806 N N . PHE A 1 227 ? 2.934 14.853 19.160 1.00 38.69 227 PHE A N 1
ATOM 1807 C CA . PHE A 1 227 ? 3.892 15.393 18.177 1.00 38.69 227 PHE A CA 1
ATOM 1808 C C . PHE A 1 227 ? 3.307 16.547 17.351 1.00 38.69 227 PHE A C 1
ATOM 1810 O O . PHE A 1 227 ? 4.063 17.391 16.882 1.00 38.69 227 PHE A O 1
ATOM 1817 N N . GLU A 1 228 ? 1.979 16.634 17.219 1.00 35.81 228 GLU A N 1
ATOM 1818 C CA . GLU A 1 228 ? 1.330 17.772 16.549 1.00 35.81 228 GLU A CA 1
ATOM 1819 C C . GLU A 1 228 ? 1.413 19.056 17.396 1.00 35.81 228 GLU A C 1
ATOM 1821 O O . GLU A 1 228 ? 1.464 20.155 16.853 1.00 35.81 228 GLU A O 1
ATOM 1826 N N . SER A 1 229 ? 1.520 18.937 18.726 1.00 33.06 229 SER A N 1
ATOM 1827 C CA . SER A 1 229 ? 1.634 20.089 19.633 1.00 33.06 229 SER A CA 1
ATOM 1828 C C . SER A 1 229 ? 3.057 20.625 19.835 1.00 33.06 229 SER A C 1
ATOM 1830 O O . SER A 1 229 ? 3.219 21.698 20.411 1.00 33.06 229 SER A O 1
ATOM 1832 N N . SER A 1 230 ? 4.099 19.906 19.403 1.00 31.02 230 SER A N 1
ATOM 1833 C CA . SER A 1 230 ? 5.498 20.308 19.628 1.00 31.02 230 SER A CA 1
ATOM 1834 C C . SER A 1 230 ? 6.149 21.032 18.445 1.00 31.02 230 SER A C 1
ATOM 1836 O O . SER A 1 230 ? 7.205 21.633 18.629 1.00 31.02 230 SER A O 1
ATOM 1838 N N . PHE A 1 231 ? 5.519 21.049 17.265 1.00 37.69 231 PHE A N 1
ATOM 1839 C CA . PHE A 1 231 ? 6.027 21.777 16.092 1.00 37.69 231 PHE A CA 1
ATOM 1840 C C . PHE A 1 231 ? 5.342 23.125 15.835 1.00 37.69 231 PHE A C 1
ATOM 1842 O O . PHE A 1 231 ? 5.912 23.966 15.148 1.00 37.69 231 PHE A O 1
ATOM 1849 N N . SER A 1 232 ? 4.207 23.423 16.480 1.00 31.58 232 SER A N 1
ATOM 1850 C CA . SER A 1 232 ? 3.591 24.761 16.433 1.00 31.58 232 SER A CA 1
ATOM 1851 C C . SER A 1 232 ? 4.357 25.834 17.231 1.00 31.58 232 SER A C 1
ATOM 1853 O O . SER A 1 232 ? 3.902 26.972 17.318 1.00 31.58 232 SER A O 1
ATOM 1855 N N . GLY A 1 233 ? 5.487 25.475 17.853 1.00 28.72 233 GLY A N 1
ATOM 1856 C CA . GLY A 1 233 ? 6.295 26.352 18.707 1.00 28.72 233 GLY A CA 1
ATOM 1857 C C . GLY A 1 233 ? 7.653 26.767 18.135 1.00 28.72 233 GLY A C 1
ATOM 1858 O O . GLY A 1 233 ? 8.351 27.541 18.784 1.00 28.72 233 GLY A O 1
ATOM 1859 N N . VAL A 1 234 ? 8.045 26.291 16.948 1.00 30.28 234 VAL A N 1
ATOM 1860 C CA . VAL A 1 234 ? 9.265 26.772 16.279 1.00 30.28 234 VAL A CA 1
ATOM 1861 C C . VAL A 1 234 ? 8.860 27.857 15.288 1.00 30.28 234 VAL A C 1
ATOM 1863 O O . VAL A 1 234 ? 8.678 27.609 14.101 1.00 30.28 234 VAL A O 1
ATOM 1866 N N . GLN A 1 235 ? 8.658 29.066 15.812 1.00 28.50 235 GLN A N 1
ATOM 1867 C CA . GLN A 1 235 ? 8.655 30.269 14.986 1.00 28.50 235 GLN A CA 1
ATOM 1868 C C . GLN A 1 235 ? 10.077 30.466 14.440 1.00 28.50 235 GLN A C 1
ATOM 1870 O O . GLN A 1 235 ? 11.018 30.605 15.225 1.00 28.50 235 GLN A O 1
ATOM 1875 N N . LEU A 1 236 ? 10.221 30.431 13.112 1.00 33.34 236 LEU A N 1
ATOM 1876 C CA . LEU A 1 236 ? 11.260 31.197 12.421 1.00 33.34 236 LEU A CA 1
ATOM 1877 C C . LEU A 1 236 ? 10.877 32.679 12.447 1.00 33.34 236 LEU A C 1
ATOM 1879 O O . LEU A 1 236 ? 9.674 32.968 12.240 1.00 33.34 236 LEU A O 1
#

Nearest PDB structures (foldseek):
  5cwn-assembly1_A  TM=3.316E-01  e=4.082E-01  synthetic construct
  4x1e-assembly1_B  TM=2.979E-01  e=2.571E+00  Escherichia coli CFT073
  8wqc-assembly1_C  TM=2.607E-01  e=4.028E+00  Homo sapiens
  6qpi-assembly1_B  TM=2.223E-01  e=5.273E+00  Mus musculus
  4xk4-assembly2_D  TM=1.658E-01  e=6.903E+00  Escherichia coli K-12

Mean predicted aligned error: 8.28 Å

Sequence (236 aa):
MDQNILVDLQRFARGYLLRKRFQDSVRNELVCIHNKISNNNLPDNTKLLKLGCVLNNNYFCVDSNEIYLFCDILFASMKSSSIQKSFASLYLSSNHMDSACKLTYRLLQKLIDEFGKCEVSKISDSRKISSQAPLIYIFCNCSEETWPILKGKESIIPIINSLCAKLLYPLATINSLNIFKKIIFDALKGDRMLLDEKTIDQLFFISIRFLLNISGLNISGLNISGFESSFSGVQL

Radius of gyration: 20.31 Å; Cα contacts (8 Å, |Δi|>4): 221; chains: 1; bounding box: 37×62×64 Å